Protein AF-0000000069712753 (afdb_homodimer)

Nearest PDB structures (foldseek):
  9kbq-assembly1_B  TM=8.956E-01  e=2.558E-09  Acinetobacter baumannii
  9kbs-assembly1_A  TM=8.546E-01  e=2.043E-09  Acinetobacter baumannii
  9kbs-assembly1_B  TM=8.279E-01  e=2.862E-09  Acinetobacter baumannii
  6et6-assembly1_A  TM=8.450E-01  e=4.009E-09  Acinetobacter baumannii
  8app-assembly1_A-3  TM=8.283E-01  e=1.304E-08  Acinetobacter phage AbTZA1

InterPro domains:
  IPR002196 Glycoside hydrolase, family 24 [PF00959] (23-136)
  IPR023346 Lysozyme-like domain superfamily [SSF53955] (6-167)
  IPR023347 Lysozyme domain superfamily [G3DSA:1.10.530.40] (9-166)
  IPR051018 Bacteriophage Glycosyl Hydrolase 24 [PTHR38107] (7-169)

Radius of gyration: 21.77 Å; Cα contacts (8 Å, |Δi|>4): 538; chains: 2; bounding box: 47×67×42 Å

Solvent-accessible surface area (backbone atoms only — not comparable to full-atom values): 18230 Å² total; per-residue (Å²): 92,85,54,51,33,52,38,81,45,5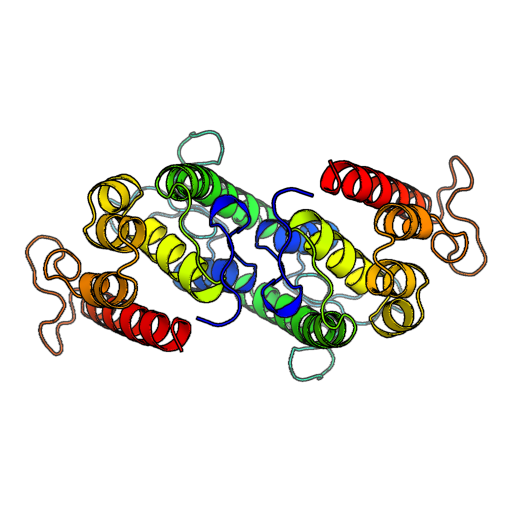9,69,57,28,30,70,51,47,52,54,56,40,55,77,57,38,78,31,54,47,20,38,60,87,46,95,89,50,64,25,29,29,28,48,59,36,45,46,45,74,86,65,50,68,44,48,74,67,42,72,59,49,70,61,58,26,49,52,35,51,50,48,60,48,47,59,47,50,51,52,52,37,68,71,36,72,91,25,64,39,31,56,65,45,49,35,48,54,50,51,49,29,69,75,67,30,56,70,53,44,76,70,30,63,35,52,54,26,41,67,71,68,33,56,69,59,19,32,56,46,49,66,40,67,81,67,28,44,56,97,87,37,63,18,67,46,83,86,44,85,82,42,30,64,52,26,52,49,33,50,49,50,31,52,52,38,54,58,55,50,100,94,96,48,51,35,51,38,82,45,59,70,59,27,30,68,51,48,50,54,57,40,55,77,57,39,79,31,53,47,19,35,59,87,47,95,87,49,63,25,29,29,28,49,60,35,45,48,46,72,86,64,49,68,44,49,73,66,43,72,57,49,70,61,58,26,48,53,36,51,49,49,59,48,47,58,46,48,52,52,52,37,66,70,36,72,90,25,64,39,32,57,66,44,48,36,50,52,50,52,51,30,69,76,68,30,57,70,54,42,74,71,29,64,35,51,53,24,41,69,70,67,32,55,68,59,19,32,56,46,47,66,39,66,80,65,28,45,55,96,88,38,63,18,66,44,82,86,44,84,83,42,31,65,52,26,53,49,33,50,49,50,30,53,52,38,55,58,56,54,104

Secondary structure (DSSP, 8-state):
-TT-EEGGG---BHHHHHHHHHHH--EEEEE-SSTTPPPEEETTBSB-TTSPBPPTT-B--HHHHHHHHHHHHHHHHHHHHHTSTT-EE-HHHHHHHHHHHHHH-HHHHHT-HHHHHHHTT-HHHHHHGGG-GGGSEETTEETTSTT-TTTHHHHHHHHHHHHHHHHHH-/-TT-EEGGG---BHHHHHHHHHHH--EEEEE-SSTTPPPEEETTBSB-TTSPBPPTT-B--HHHHHHHHHHHHHHHHHHHHHTSTT-EE-HHHHHHHHHHHHHH-HHHHHT-HHHHHHHTT-HHHHHHGGG-GGGSEETTEETTSTT-SSSHHHHHHHHHHHHHHHHHH-

Foldseek 3Di:
DPPWDQLVPADADPVLLCVQLVVQDADQFFDAPDVPRATAHGSGDQAFLVGHGDDGGDGDDNVRSSVRVVSVLVVLSVLVSVLQPPFIADNLLSSLVSSVCVVPHSVCVSVAVLSVCRNVVNQLVSLVSLQDQVQQDDPRDRLCPPPDPPRVVSNVSSVVSSVSSVVRVD/DVAKDQLVPADADPVLLCVQLVVQDADQFFDAPDVPRATAHGSGDQAFLVGHGDDGGDGDDNVRSSVRVVSVLVVLSVLVSVLQPPFIADNLLSSLVSSVCVVPHSVCVSVAVLSVCRNVVNQLVSLVSLQDQVQQDDPRDRLCPPPDPPRVVSNVSSVVSSVSSVVRVD

Organism: Shewanella oneidensis (strain ATCC 700550 / JCM 31522 / CIP 106686 / LMG 19005 / NCIMB 14063 / MR-1) (NCBI:txid211586)

Sequence (340 aa):
MRNKVLVTGLSLSAAALITLVSSEGFSPVAEIPVKGDRPTLGFGSTYHADGRPVKLGETTTPINALKTAKAHIDKDEQRFRASLPNVELNQASYDLYIDWTYQYGIGRWLASPMRGHLIQGEYQQSCDALLLPEYRTVAGYDCSTPGNKRCYGVWLRAQQRHRDCLDALNMRNKVLVTGLSLSAAALITLVSSEGFSPVAEIPVKGDRPTLGFGSTYHADGRPVKLGETTTPINALKTAKAHIDKDEQRFRASLPNVELNQASYDLYIDWTYQYGIGRWLASPMRGHLIQGEYQQSCDALLLPEYRTVAGYDCSTPGNKRCYGVWLRAQQRHRDCLDALN

pLDDT: mean 93.33, std 5.91, range [49.81, 98.75]

Structure (mmCIF, N/CA/C/O backbone):
data_AF-0000000069712753-model_v1
#
loop_
_entity.id
_entity.type
_entity.pdbx_description
1 polymer Lysozyme
#
loop_
_atom_site.group_PDB
_atom_site.id
_atom_site.type_symbol
_atom_site.label_atom_id
_atom_site.label_alt_id
_atom_site.label_comp_id
_atom_site.label_asym_id
_atom_site.label_entity_id
_atom_site.label_seq_id
_atom_site.pdbx_PDB_ins_code
_atom_site.Cartn_x
_atom_site.Cartn_y
_atom_site.Cartn_z
_atom_site.occupancy
_atom_site.B_iso_or_equiv
_atom_site.auth_seq_id
_atom_site.auth_comp_id
_atom_site.auth_asym_id
_atom_site.auth_atom_id
_atom_site.pdbx_PDB_model_num
ATOM 1 N N . MET A 1 1 ? -21.438 9.203 -3.373 1 49.81 1 MET A N 1
ATOM 2 C CA . MET A 1 1 ? -20.125 8.594 -3.504 1 49.81 1 MET A CA 1
ATOM 3 C C . MET A 1 1 ? -20.234 7.098 -3.785 1 49.81 1 MET A C 1
ATOM 5 O O . MET A 1 1 ? -20.812 6.355 -2.992 1 49.81 1 MET A O 1
ATOM 9 N N . ARG A 1 2 ? -19.984 6.758 -5.008 1 58.5 2 ARG A N 1
ATOM 10 C CA . ARG A 1 2 ? -20.062 5.402 -5.551 1 58.5 2 ARG A CA 1
ATOM 11 C C . ARG A 1 2 ? -18.984 4.508 -4.949 1 58.5 2 ARG A C 1
ATOM 13 O O . ARG A 1 2 ? -17.875 4.957 -4.688 1 58.5 2 ARG A O 1
ATOM 20 N N . ASN A 1 3 ? -19.344 3.629 -3.885 1 77.56 3 ASN A N 1
ATOM 21 C CA . ASN A 1 3 ? -18.5 2.512 -3.463 1 77.56 3 ASN A CA 1
ATOM 22 C C . ASN A 1 3 ? -17.906 2.756 -2.084 1 77.56 3 ASN A C 1
ATOM 24 O O . ASN A 1 3 ? -16.734 2.447 -1.851 1 77.56 3 ASN A O 1
ATOM 28 N N . LYS A 1 4 ? -18.656 3.57 -1.365 1 86.19 4 LYS A N 1
ATOM 29 C CA . LYS A 1 4 ? -18.203 3.766 0.007 1 86.19 4 LYS A CA 1
ATOM 30 C C . LYS A 1 4 ? -18.422 2.508 0.844 1 86.19 4 LYS A C 1
ATOM 32 O O . LYS A 1 4 ? -19.375 1.771 0.628 1 86.19 4 LYS A O 1
ATOM 37 N N . VAL A 1 5 ? -17.531 2.336 1.705 1 87.19 5 VAL A N 1
ATOM 38 C CA . VAL A 1 5 ? -17.625 1.238 2.66 1 87.19 5 VAL A CA 1
ATOM 39 C C . VAL A 1 5 ? -17.266 1.736 4.059 1 87.19 5 VAL A C 1
ATOM 41 O O . VAL A 1 5 ? -16.703 2.82 4.211 1 87.19 5 VAL A O 1
ATOM 44 N N . LEU A 1 6 ? -17.734 0.921 5.023 1 90.12 6 LEU A N 1
ATOM 45 C CA . LEU A 1 6 ? -17.375 1.281 6.395 1 90.12 6 LEU A CA 1
ATOM 46 C C . LEU A 1 6 ? -15.875 1.43 6.555 1 90.12 6 LEU A C 1
ATOM 48 O O . LEU A 1 6 ? -15.109 0.599 6.059 1 90.12 6 LEU A O 1
ATOM 52 N N . VAL A 1 7 ? -15.438 2.416 7.289 1 92.69 7 VAL A N 1
ATOM 53 C CA . VAL A 1 7 ? -14.031 2.752 7.477 1 92.69 7 VAL A CA 1
ATOM 54 C C . VAL A 1 7 ? -13.305 1.581 8.133 1 92.69 7 VAL A C 1
ATOM 56 O O . VAL A 1 7 ? -12.133 1.327 7.836 1 92.69 7 VAL A O 1
ATOM 59 N N . THR A 1 8 ? -14.016 0.791 8.875 1 88.56 8 THR A N 1
ATOM 60 C CA . THR A 1 8 ? -13.414 -0.333 9.586 1 88.56 8 THR A CA 1
ATOM 61 C C . THR A 1 8 ? -12.984 -1.424 8.609 1 88.56 8 THR A C 1
ATOM 63 O O . THR A 1 8 ? -12.211 -2.314 8.961 1 88.56 8 THR A O 1
ATOM 66 N N . GLY A 1 9 ? -13.406 -1.368 7.387 1 86.38 9 GLY A N 1
ATOM 67 C CA . GLY A 1 9 ? -13.055 -2.352 6.379 1 86.38 9 GLY A CA 1
ATOM 68 C C . GLY A 1 9 ? -11.961 -1.88 5.445 1 86.38 9 GLY A C 1
ATOM 69 O O . GLY A 1 9 ? -11.586 -2.588 4.508 1 86.38 9 GLY A O 1
ATOM 70 N N . LEU A 1 10 ? -11.469 -0.669 5.695 1 90.06 10 LEU A N 1
ATOM 71 C CA . LEU A 1 10 ? -10.484 -0.091 4.785 1 90.06 10 LEU A CA 1
ATOM 72 C C . LEU A 1 10 ? -9.094 -0.098 5.418 1 90.06 10 LEU A C 1
ATOM 74 O O . LEU A 1 10 ? -8.961 -0.128 6.641 1 90.06 10 LEU A O 1
ATOM 78 N N . SER A 1 11 ? -8.086 -0.142 4.566 1 93.38 11 SER A N 1
ATOM 79 C CA . SER A 1 11 ? -6.684 0.049 4.922 1 93.38 11 SER A CA 1
ATOM 80 C C . SER A 1 11 ? -5.965 0.921 3.898 1 93.38 11 SER A C 1
ATOM 82 O O . SER A 1 11 ? -6.461 1.115 2.785 1 93.38 11 SER A O 1
ATOM 84 N N . LEU A 1 12 ? -4.848 1.439 4.371 1 97.25 12 LEU A N 1
ATOM 85 C CA . LEU A 1 12 ? -4.035 2.223 3.445 1 97.25 12 LEU A CA 1
ATOM 86 C C . LEU A 1 12 ? -3.711 1.418 2.191 1 97.25 12 LEU A C 1
ATOM 88 O O . LEU A 1 12 ? -3.301 0.258 2.281 1 97.25 12 LEU A O 1
ATOM 92 N N . SER A 1 13 ? -3.957 2 1.086 1 97.19 13 SER A N 1
ATOM 93 C CA . SER A 1 13 ? -3.691 1.314 -0.174 1 97.19 13 SER A CA 1
ATOM 94 C C . SER A 1 13 ? -2.197 1.291 -0.486 1 97.19 13 SER A C 1
ATOM 96 O O . SER A 1 13 ? -1.435 2.098 0.049 1 97.19 13 SER A O 1
ATOM 98 N N . ALA A 1 14 ? -1.777 0.415 -1.329 1 96.5 14 ALA A N 1
ATOM 99 C CA . ALA A 1 14 ? -0.406 0.355 -1.827 1 96.5 14 ALA A CA 1
ATOM 100 C C . ALA A 1 14 ? -0.01 1.664 -2.504 1 96.5 14 ALA A C 1
ATOM 102 O O . ALA A 1 14 ? 1.087 2.182 -2.275 1 96.5 14 ALA A O 1
ATOM 103 N N . ALA A 1 15 ? -0.887 2.205 -3.367 1 94.56 15 ALA A N 1
ATOM 104 C CA . ALA A 1 15 ? -0.621 3.455 -4.07 1 94.56 15 ALA A CA 1
ATOM 105 C C . ALA A 1 15 ? -0.37 4.598 -3.09 1 94.56 15 ALA A C 1
ATOM 107 O O . ALA A 1 15 ? 0.539 5.406 -3.287 1 94.56 15 ALA A O 1
ATOM 108 N N . ALA A 1 16 ? -1.157 4.66 -2.092 1 95.69 16 ALA A N 1
ATOM 109 C CA . ALA A 1 16 ? -1.019 5.719 -1.098 1 95.69 16 ALA A CA 1
ATOM 110 C C . ALA A 1 16 ? 0.287 5.574 -0.32 1 95.69 16 ALA A C 1
ATOM 112 O O . ALA A 1 16 ? 0.949 6.57 -0.016 1 95.69 16 ALA A O 1
ATOM 113 N N . LEU A 1 17 ? 0.648 4.348 0.053 1 95.81 17 LEU A N 1
ATOM 114 C CA . LEU A 1 17 ? 1.925 4.129 0.725 1 95.81 17 LEU A CA 1
ATOM 115 C C . LEU A 1 17 ? 3.082 4.617 -0.137 1 95.81 17 LEU A C 1
ATOM 117 O O . LEU A 1 17 ? 3.992 5.285 0.359 1 95.81 17 LEU A O 1
ATOM 121 N N . ILE A 1 18 ? 3.037 4.289 -1.365 1 94.06 18 ILE A N 1
ATOM 122 C CA . ILE A 1 18 ? 4.102 4.68 -2.281 1 94.06 18 ILE A CA 1
ATOM 123 C C . ILE A 1 18 ? 4.176 6.203 -2.369 1 94.06 18 ILE A C 1
ATOM 125 O O . ILE A 1 18 ? 5.266 6.777 -2.371 1 94.06 18 ILE A O 1
ATOM 129 N N . THR A 1 19 ? 3.023 6.84 -2.465 1 91.56 19 THR A N 1
ATOM 130 C CA . THR A 1 19 ? 2.994 8.297 -2.473 1 91.56 19 THR A CA 1
ATOM 131 C C . THR A 1 19 ? 3.627 8.859 -1.201 1 91.56 19 THR A C 1
ATOM 133 O O . THR A 1 19 ? 4.43 9.789 -1.261 1 91.56 19 THR A O 1
ATOM 136 N N . LEU A 1 20 ? 3.273 8.273 -0.11 1 90.62 20 LEU A N 1
ATOM 137 C CA . LEU A 1 20 ? 3.777 8.742 1.177 1 90.62 20 LEU A CA 1
ATOM 138 C C . LEU A 1 20 ? 5.293 8.594 1.252 1 90.62 20 LEU A C 1
ATOM 140 O O . LEU A 1 20 ? 5.996 9.539 1.606 1 90.62 20 LEU A O 1
ATOM 144 N N . VAL A 1 21 ? 5.863 7.477 0.891 1 90.25 21 VAL A N 1
ATOM 145 C CA . VAL A 1 21 ? 7.293 7.254 1.073 1 90.25 21 VAL A CA 1
ATOM 146 C C . VAL A 1 21 ? 8.07 7.977 -0.021 1 90.25 21 VAL A C 1
ATOM 148 O O . VAL A 1 21 ? 9.258 8.273 0.147 1 90.25 21 VAL A O 1
ATOM 151 N N . SER A 1 22 ? 7.453 8.234 -1.182 1 88.06 22 SER A N 1
ATOM 152 C CA . SER A 1 22 ? 8.086 9.016 -2.242 1 88.06 22 SER A CA 1
ATOM 153 C C . SER A 1 22 ? 8.375 10.438 -1.785 1 88.06 22 SER A C 1
ATOM 155 O O . SER A 1 22 ? 9.391 11.023 -2.162 1 88.06 22 SER A O 1
ATOM 157 N N . SER A 1 23 ? 7.535 11.055 -1.052 1 81.44 23 SER A N 1
ATOM 158 C CA . SER A 1 23 ? 7.699 12.414 -0.561 1 81.44 23 SER A CA 1
ATOM 159 C C . SER A 1 23 ? 8.867 12.516 0.416 1 81.44 23 SER A C 1
ATOM 161 O O . SER A 1 23 ? 9.453 13.586 0.583 1 81.44 23 SER A O 1
ATOM 163 N N . GLU A 1 24 ? 9.227 11.422 1.076 1 80.06 24 GLU A N 1
ATOM 164 C CA . GLU A 1 24 ? 10.273 11.414 2.092 1 80.06 24 GLU A CA 1
ATOM 165 C C . GLU A 1 24 ? 11.641 11.109 1.476 1 80.06 24 GLU A C 1
ATOM 167 O O . GLU A 1 24 ? 12.664 11.562 1.982 1 80.06 24 GLU A O 1
ATOM 172 N N . GLY A 1 25 ? 11.641 10.336 0.395 1 85.19 25 GLY A N 1
ATOM 173 C CA . GLY A 1 25 ? 12.891 9.805 -0.116 1 85.19 25 GLY A CA 1
ATOM 174 C C . GLY A 1 25 ? 13.391 8.602 0.664 1 85.19 25 GLY A C 1
ATOM 175 O O . GLY A 1 25 ? 12.672 8.062 1.51 1 85.19 25 GLY A O 1
ATOM 176 N N . PHE A 1 26 ? 14.578 8.055 0.294 1 94.38 26 PHE A N 1
ATOM 177 C CA . PHE A 1 26 ? 15.141 6.891 0.965 1 94.38 26 PHE A CA 1
ATOM 178 C C . PHE A 1 26 ? 16.578 7.16 1.405 1 94.38 26 PHE A C 1
ATOM 180 O O . PHE A 1 26 ? 17.406 7.574 0.598 1 94.38 26 PHE A O 1
ATOM 187 N N . SER A 1 27 ? 16.844 6.977 2.621 1 93.81 27 SER A N 1
ATOM 188 C CA . SER A 1 27 ? 18.203 7.043 3.17 1 93.81 27 SER A CA 1
ATOM 189 C C . SER A 1 27 ? 18.609 5.711 3.787 1 93.81 27 SER A C 1
ATOM 191 O O . SER A 1 27 ? 18.062 5.301 4.812 1 93.81 27 SER A O 1
ATOM 193 N N . PRO A 1 28 ? 19.547 5.016 3.205 1 95.69 28 PRO A N 1
ATOM 194 C CA . PRO A 1 28 ? 19.969 3.723 3.748 1 95.69 28 PRO A CA 1
ATOM 195 C C . PRO A 1 28 ? 20.781 3.857 5.027 1 95.69 28 PRO A C 1
ATOM 197 O O . PRO A 1 28 ? 20.984 2.871 5.742 1 95.69 28 PRO A O 1
ATOM 200 N N . VAL A 1 29 ? 21.359 5.008 5.254 1 96.94 29 VAL A N 1
ATOM 201 C CA . VAL A 1 29 ? 22.141 5.305 6.449 1 96.94 29 VAL A CA 1
ATOM 202 C C . VAL A 1 29 ? 21.531 6.488 7.191 1 96.94 29 VAL A C 1
ATOM 204 O O . VAL A 1 29 ? 21.156 7.492 6.578 1 96.94 29 VAL A O 1
ATOM 207 N N . ALA A 1 30 ? 21.391 6.285 8.5 1 96.75 30 ALA A N 1
ATOM 208 C CA . ALA A 1 30 ? 20.766 7.34 9.305 1 96.75 30 ALA A CA 1
ATOM 209 C C . ALA A 1 30 ? 21.578 8.633 9.227 1 96.75 30 ALA A C 1
ATOM 211 O O . ALA A 1 30 ? 22.797 8.617 9.391 1 96.75 30 ALA A O 1
ATOM 212 N N . GLU A 1 31 ? 20.906 9.664 8.977 1 94.44 31 GLU A N 1
ATOM 213 C CA . GLU A 1 31 ? 21.531 10.984 8.898 1 94.44 31 GLU A CA 1
ATOM 214 C C . GLU A 1 31 ? 20.672 12.031 9.602 1 94.44 31 GLU A C 1
ATOM 216 O O . GLU A 1 31 ? 19.531 11.773 9.969 1 94.44 31 GLU A O 1
ATOM 221 N N . ILE A 1 32 ? 21.297 13.148 9.836 1 93.62 32 ILE A N 1
ATOM 222 C CA . ILE A 1 32 ? 20.594 14.312 10.352 1 93.62 32 ILE A CA 1
ATOM 223 C C . ILE A 1 32 ? 20.297 15.281 9.203 1 93.62 32 ILE A C 1
ATOM 225 O O . ILE A 1 32 ? 21.188 16.016 8.773 1 93.62 32 ILE A O 1
ATOM 229 N N . PRO A 1 33 ? 19.047 15.336 8.75 1 86.5 33 PRO A N 1
ATOM 230 C CA . PRO A 1 33 ? 18.75 16.125 7.555 1 86.5 33 PRO A CA 1
ATOM 231 C C . PRO A 1 33 ? 19.031 17.609 7.75 1 86.5 33 PRO A C 1
ATOM 233 O O . PRO A 1 33 ? 19.625 18.25 6.883 1 86.5 33 PRO A O 1
ATOM 236 N N . VAL A 1 34 ? 18.484 18.219 8.766 1 83.56 34 VAL A N 1
ATOM 237 C CA . VAL A 1 34 ? 18.688 19.609 9.141 1 83.56 34 VAL A CA 1
ATOM 238 C C . VAL A 1 34 ? 19.25 19.688 10.562 1 83.56 34 VAL A C 1
ATOM 240 O O . VAL A 1 34 ? 18.844 18.922 11.438 1 83.56 34 VAL A O 1
ATOM 243 N N . LYS A 1 35 ? 20.188 20.656 10.664 1 88.5 35 LYS A N 1
ATOM 244 C CA . LYS A 1 35 ? 20.766 20.812 12 1 88.5 35 LYS A CA 1
ATOM 245 C C . LYS A 1 35 ? 19.688 20.844 13.07 1 88.5 35 LYS A C 1
ATOM 247 O O . LYS A 1 35 ? 18.703 21.578 12.953 1 88.5 35 LYS A O 1
ATOM 252 N N . GLY A 1 36 ? 19.812 19.922 14.023 1 89.25 36 GLY A N 1
ATOM 253 C CA . GLY A 1 36 ? 18.859 19.906 15.109 1 89.25 36 GLY A CA 1
ATOM 254 C C . GLY A 1 36 ? 17.828 18.797 14.977 1 89.25 36 GLY A C 1
ATOM 255 O O . GLY A 1 36 ? 17.094 18.5 15.922 1 89.25 36 GLY A O 1
ATOM 256 N N . ASP A 1 37 ? 17.766 18.188 13.805 1 88.12 37 ASP A N 1
ATOM 257 C CA . ASP A 1 37 ? 16.812 17.109 13.594 1 88.12 37 ASP A CA 1
ATOM 258 C C . ASP A 1 37 ? 17.297 15.82 14.266 1 88.12 37 ASP A C 1
ATOM 260 O O . ASP A 1 37 ? 18.469 15.695 14.609 1 88.12 37 ASP A O 1
ATOM 264 N N . ARG A 1 38 ? 16.359 14.977 14.477 1 92.44 38 ARG A N 1
ATOM 265 C CA . ARG A 1 38 ? 16.719 13.625 14.883 1 92.44 38 ARG A CA 1
ATOM 266 C C . ARG A 1 38 ? 17.344 12.852 13.727 1 92.44 38 ARG A C 1
ATOM 268 O O . ARG A 1 38 ? 17.031 13.117 12.562 1 92.44 38 ARG A O 1
ATOM 275 N N . PRO A 1 39 ? 18.219 11.867 14.094 1 94.75 39 PRO A N 1
ATOM 276 C CA . PRO A 1 39 ? 18.625 10.953 13.031 1 94.75 39 PRO A CA 1
ATOM 277 C C . PRO A 1 39 ? 17.438 10.312 12.312 1 94.75 39 PRO A C 1
ATOM 279 O O . PRO A 1 39 ? 16.5 9.844 12.961 1 94.75 39 PRO A O 1
ATOM 282 N N . THR A 1 40 ? 17.453 10.398 10.984 1 93.31 40 THR A N 1
ATOM 283 C CA . THR A 1 40 ? 16.359 9.938 10.125 1 93.31 40 THR A CA 1
ATOM 284 C C . THR A 1 40 ? 16.844 8.812 9.211 1 93.31 40 THR A C 1
ATOM 286 O O . THR A 1 40 ? 17.938 8.891 8.648 1 93.31 40 THR A O 1
ATOM 289 N N . LEU A 1 41 ? 16.125 7.77 9.148 1 95.31 41 LEU A N 1
ATOM 290 C CA . LEU A 1 41 ? 16.531 6.539 8.484 1 95.31 41 LEU A CA 1
ATOM 291 C C . LEU A 1 41 ? 15.445 6.043 7.543 1 95.31 41 LEU A C 1
ATOM 293 O O . LEU A 1 41 ? 14.258 6.195 7.832 1 95.31 41 LEU A O 1
ATOM 297 N N . GLY A 1 42 ? 15.852 5.43 6.422 1 95.69 42 GLY A N 1
ATOM 298 C CA . GLY A 1 42 ? 14.867 4.855 5.516 1 95.69 42 GLY A CA 1
ATOM 299 C C . GLY A 1 42 ? 13.969 5.898 4.875 1 95.69 42 GLY A C 1
ATOM 300 O O . GLY A 1 42 ? 14.453 6.859 4.273 1 95.69 42 GLY A O 1
ATOM 301 N N . PHE A 1 43 ? 12.734 5.629 5.035 1 93 43 PHE A N 1
ATOM 302 C CA . PHE A 1 43 ? 11.758 6.559 4.484 1 93 43 PHE A CA 1
ATOM 303 C C . PHE A 1 43 ? 11.336 7.582 5.535 1 93 43 PHE A C 1
ATOM 305 O O . PHE A 1 43 ? 10.141 7.801 5.75 1 93 43 PHE A O 1
ATOM 312 N N . GLY A 1 44 ? 12.336 8.172 6.285 1 88.88 44 GLY A N 1
ATOM 313 C CA . GLY A 1 44 ? 12.109 9.289 7.184 1 88.88 44 GLY A CA 1
ATOM 314 C C . GLY A 1 44 ? 11.812 8.867 8.609 1 88.88 44 GLY A C 1
ATOM 315 O O . GLY A 1 44 ? 11.305 9.656 9.406 1 88.88 44 GLY A O 1
ATOM 316 N N . SER A 1 45 ? 12.086 7.641 8.938 1 91.81 45 SER A N 1
ATOM 317 C CA . SER A 1 45 ? 11.797 7.172 10.289 1 91.81 45 SER A CA 1
ATOM 318 C C . SER A 1 45 ? 12.828 7.699 11.289 1 91.81 45 SER A C 1
ATOM 320 O O . SER A 1 45 ? 14.031 7.668 11.023 1 91.81 45 SER A O 1
ATOM 322 N N . THR A 1 46 ? 12.336 8.172 12.359 1 93.38 46 THR A N 1
ATOM 323 C CA . THR A 1 46 ? 13.234 8.625 13.422 1 93.38 46 THR A CA 1
ATOM 324 C C . THR A 1 46 ? 13.227 7.648 14.594 1 93.38 46 THR A C 1
ATOM 326 O O . THR A 1 46 ? 14.047 7.762 15.508 1 93.38 46 THR A O 1
ATOM 329 N N . TYR A 1 47 ? 12.352 6.766 14.586 1 92.06 47 TYR A N 1
ATOM 330 C CA . TYR A 1 47 ? 12.258 5.676 15.555 1 92.06 47 TYR A CA 1
ATOM 331 C C . TYR A 1 47 ? 12.086 4.336 14.844 1 92.06 47 TYR A C 1
ATOM 333 O O . TYR A 1 47 ? 11.562 4.277 13.727 1 92.06 47 TYR A O 1
ATOM 341 N N . HIS A 1 48 ? 12.508 3.277 15.422 1 92.69 48 HIS A N 1
ATOM 342 C CA . HIS A 1 48 ? 12.188 1.929 14.961 1 92.69 48 HIS A CA 1
ATOM 343 C C . HIS A 1 48 ? 10.758 1.544 15.328 1 92.69 48 HIS A C 1
ATOM 345 O O . HIS A 1 48 ? 10.102 2.246 16.094 1 92.69 48 HIS A O 1
ATOM 351 N N . ALA A 1 49 ? 10.297 0.434 14.766 1 86.81 49 ALA A N 1
ATOM 352 C CA . ALA A 1 49 ? 8.93 -0.026 14.992 1 86.81 49 ALA A CA 1
ATOM 353 C C . ALA A 1 49 ? 8.68 -0.315 16.469 1 86.81 49 ALA A C 1
ATOM 355 O O . ALA A 1 49 ? 7.562 -0.165 16.969 1 86.81 49 ALA A O 1
ATOM 356 N N . ASP A 1 50 ? 9.727 -0.58 17.141 1 90.19 50 ASP A N 1
ATOM 357 C CA . ASP A 1 50 ? 9.586 -0.95 18.547 1 90.19 50 ASP A CA 1
ATOM 358 C C . ASP A 1 50 ? 9.719 0.272 19.453 1 90.19 50 ASP A C 1
ATOM 360 O O . ASP A 1 50 ? 9.758 0.142 20.672 1 90.19 50 ASP A O 1
ATOM 364 N N . GLY A 1 51 ? 9.992 1.424 18.922 1 89.19 51 GLY A N 1
ATOM 365 C CA . GLY A 1 51 ? 10 2.662 19.688 1 89.19 51 GLY A CA 1
ATOM 366 C C . GLY A 1 51 ? 11.398 3.184 19.953 1 89.19 51 GLY A C 1
ATOM 367 O O . GLY A 1 51 ? 11.57 4.301 20.453 1 89.19 51 GLY A O 1
ATOM 368 N N . ARG A 1 52 ? 12.438 2.363 19.703 1 94.62 52 ARG A N 1
ATOM 369 C CA . ARG A 1 52 ? 13.812 2.816 19.906 1 94.62 52 ARG A CA 1
ATOM 370 C C . ARG A 1 52 ? 14.188 3.9 18.906 1 94.62 52 ARG A C 1
ATOM 372 O O . ARG A 1 52 ? 13.836 3.816 17.719 1 94.62 52 ARG A O 1
ATOM 379 N N . PRO A 1 53 ? 14.836 4.879 19.344 1 95 53 PRO A N 1
ATOM 380 C CA . PRO A 1 53 ? 15.25 5.938 18.422 1 95 53 PRO A CA 1
ATOM 381 C C . PRO A 1 53 ? 16.266 5.453 17.391 1 95 53 PRO A C 1
ATOM 383 O O . PRO A 1 53 ? 17.094 4.59 17.703 1 95 53 PRO A O 1
ATOM 386 N N . VAL A 1 54 ? 16.188 5.949 16.266 1 96.12 54 VAL A N 1
ATOM 387 C CA . VAL A 1 54 ? 17.219 5.727 15.242 1 96.12 54 VAL A CA 1
ATOM 388 C C . VAL A 1 54 ? 18.531 6.371 15.68 1 96.12 54 VAL A C 1
ATOM 390 O O . VAL A 1 54 ? 18.531 7.488 16.203 1 96.12 54 VAL A O 1
ATOM 393 N N . LYS A 1 55 ? 19.578 5.66 15.531 1 96.5 55 LYS A N 1
ATOM 394 C CA . LYS A 1 55 ? 20.891 6.18 15.875 1 96.5 55 LYS A CA 1
ATOM 395 C C . LYS A 1 55 ? 21.672 6.586 14.617 1 96.5 55 LYS A C 1
ATOM 397 O O . LYS A 1 55 ? 21.578 5.91 13.586 1 96.5 55 LYS A O 1
ATOM 402 N N . LEU A 1 56 ? 22.438 7.562 14.836 1 95.69 56 LEU A N 1
ATOM 403 C CA . LEU A 1 56 ? 23.25 8.031 13.719 1 95.69 56 LEU A CA 1
ATOM 404 C C . LEU A 1 56 ? 24.141 6.918 13.188 1 95.69 56 LEU A C 1
ATOM 406 O O . LEU A 1 56 ? 24.75 6.172 13.969 1 95.69 56 LEU A O 1
ATOM 410 N N . GLY A 1 57 ? 24.141 6.777 11.898 1 95.38 57 GLY A N 1
ATOM 411 C CA . GLY A 1 57 ? 25.031 5.824 11.258 1 95.38 57 GLY A CA 1
ATOM 412 C C . GLY A 1 57 ? 24.422 4.441 11.117 1 95.38 57 GLY A C 1
ATOM 413 O O . GLY A 1 57 ? 24.953 3.596 10.391 1 95.38 57 GLY A O 1
ATOM 414 N N . GLU A 1 58 ? 23.344 4.195 11.781 1 96.75 58 GLU A N 1
ATOM 415 C CA . GLU A 1 58 ? 22.688 2.91 11.617 1 96.75 58 GLU A CA 1
ATOM 416 C C . GLU A 1 58 ? 22.203 2.721 10.18 1 96.75 58 GLU A C 1
ATOM 418 O O . GLU A 1 58 ? 21.922 3.695 9.477 1 96.75 58 GLU A O 1
ATOM 423 N N . THR A 1 59 ? 22.141 1.464 9.734 1 97.19 59 THR A N 1
ATOM 424 C CA . THR A 1 59 ? 21.781 1.205 8.352 1 97.19 59 THR A CA 1
ATOM 425 C C . THR A 1 59 ? 20.469 0.426 8.273 1 97.19 59 THR A C 1
ATOM 427 O O . THR A 1 59 ? 20.031 -0.157 9.266 1 97.19 59 THR A O 1
ATOM 430 N N . THR A 1 60 ? 19.797 0.475 7.176 1 96.44 60 THR A N 1
ATOM 431 C CA . THR A 1 60 ? 18.594 -0.302 6.898 1 96.44 60 THR A CA 1
ATOM 432 C C . THR A 1 60 ? 18.547 -0.714 5.43 1 96.44 60 THR A C 1
ATOM 434 O O . THR A 1 60 ? 19.375 -0.289 4.633 1 96.44 60 THR A O 1
ATOM 437 N N . THR A 1 61 ? 17.672 -1.618 5.125 1 95.81 61 THR A N 1
ATOM 438 C CA . THR A 1 61 ? 17.375 -2.02 3.756 1 95.81 61 THR A CA 1
ATOM 439 C C . THR A 1 61 ? 16.031 -1.462 3.309 1 95.81 61 THR A C 1
ATOM 441 O O . THR A 1 61 ? 15.195 -1.08 4.141 1 95.81 61 THR A O 1
ATOM 444 N N . PRO A 1 62 ? 15.781 -1.403 1.98 1 94.69 62 PRO A N 1
ATOM 445 C CA . PRO A 1 62 ? 14.492 -0.896 1.506 1 94.69 62 PRO A CA 1
ATOM 446 C C . PRO A 1 62 ? 13.305 -1.662 2.086 1 94.69 62 PRO A C 1
ATOM 448 O O . PRO A 1 62 ? 12.297 -1.056 2.471 1 94.69 62 PRO A O 1
ATOM 451 N N . ILE A 1 63 ? 13.391 -2.904 2.23 1 94.25 63 ILE A N 1
ATOM 452 C CA . ILE A 1 63 ? 12.297 -3.727 2.729 1 94.25 63 ILE A CA 1
ATOM 453 C C . ILE A 1 63 ? 12.062 -3.432 4.207 1 94.25 63 ILE A C 1
ATOM 455 O O . ILE A 1 63 ? 10.922 -3.199 4.625 1 94.25 63 ILE A O 1
ATOM 459 N N . ASN A 1 64 ? 13.117 -3.441 4.91 1 94.25 64 ASN A N 1
ATOM 460 C CA . ASN A 1 64 ? 12.969 -3.15 6.332 1 94.25 64 ASN A CA 1
ATOM 461 C C . ASN A 1 64 ? 12.469 -1.728 6.559 1 94.25 64 ASN A C 1
ATOM 463 O O . ASN A 1 64 ? 11.695 -1.479 7.492 1 94.25 64 ASN A O 1
ATOM 467 N N . ALA A 1 65 ? 12.938 -0.82 5.789 1 95.12 65 ALA A N 1
ATOM 468 C CA . ALA A 1 65 ? 12.469 0.563 5.879 1 95.12 65 ALA A CA 1
ATOM 469 C C . ALA A 1 65 ? 10.977 0.659 5.613 1 95.12 65 ALA A C 1
ATOM 471 O O . ALA A 1 65 ? 10.266 1.421 6.277 1 95.12 65 ALA A O 1
ATOM 472 N N . LEU A 1 66 ? 10.492 -0.094 4.598 1 94.69 66 LEU A N 1
ATOM 473 C CA . LEU A 1 66 ? 9.062 -0.13 4.305 1 94.69 66 LEU A CA 1
ATOM 474 C C . LEU A 1 66 ? 8.281 -0.68 5.492 1 94.69 66 LEU A C 1
ATOM 476 O O . LEU A 1 66 ? 7.242 -0.125 5.867 1 94.69 66 LEU A O 1
ATOM 480 N N . LYS A 1 67 ? 8.766 -1.733 6.035 1 94.12 67 LYS A N 1
ATOM 481 C CA . LYS A 1 67 ? 8.109 -2.33 7.195 1 94.12 67 LYS A CA 1
ATOM 482 C C . LYS A 1 67 ? 8.031 -1.341 8.352 1 94.12 67 LYS A C 1
ATOM 484 O O . LYS A 1 67 ? 7.008 -1.246 9.031 1 94.12 67 LYS A O 1
ATOM 489 N N . THR A 1 68 ? 9.094 -0.666 8.594 1 93.06 68 THR A N 1
ATOM 490 C CA . THR A 1 68 ? 9.133 0.315 9.672 1 93.06 68 THR A CA 1
ATOM 491 C C . THR A 1 68 ? 8.148 1.451 9.406 1 93.06 68 THR A C 1
ATOM 493 O O . THR A 1 68 ? 7.395 1.847 10.297 1 93.06 68 THR A O 1
ATOM 496 N N . ALA A 1 69 ? 8.18 1.987 8.188 1 91.38 69 ALA A N 1
ATOM 497 C CA . ALA A 1 69 ? 7.25 3.053 7.832 1 9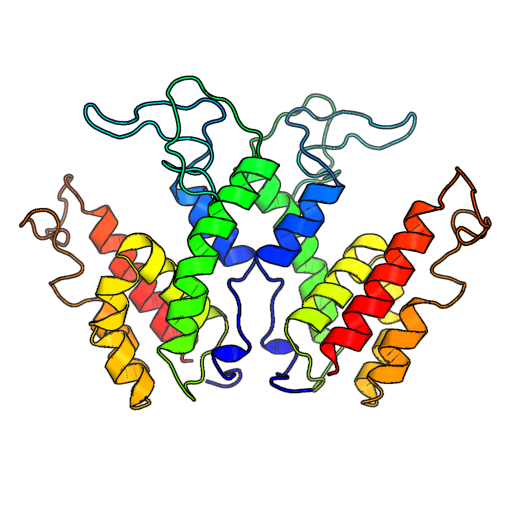1.38 69 ALA A CA 1
ATOM 498 C C . ALA A 1 69 ? 5.805 2.611 8.047 1 91.38 69 ALA A C 1
ATOM 500 O O . ALA A 1 69 ? 5.008 3.338 8.641 1 91.38 69 ALA A O 1
ATOM 501 N N . LYS A 1 70 ? 5.492 1.407 7.559 1 94.25 70 LYS A N 1
ATOM 502 C CA . LYS A 1 70 ? 4.133 0.889 7.68 1 94.25 70 LYS A CA 1
ATOM 503 C C . LYS A 1 70 ? 3.748 0.695 9.148 1 94.25 70 LYS A C 1
ATOM 505 O O . LYS A 1 70 ? 2.598 0.924 9.523 1 94.25 70 LYS A O 1
ATOM 510 N N . ALA A 1 71 ? 4.645 0.23 9.945 1 92.62 71 ALA A N 1
ATOM 511 C CA . ALA A 1 71 ? 4.375 0.043 11.367 1 92.62 71 ALA A CA 1
ATOM 512 C C . ALA A 1 71 ? 3.99 1.362 12.031 1 92.62 71 ALA A C 1
ATOM 514 O O . ALA A 1 71 ? 3.086 1.403 12.867 1 92.62 71 ALA A O 1
ATOM 515 N N . HIS A 1 72 ? 4.66 2.422 11.727 1 88 72 HIS A N 1
ATOM 516 C CA . HIS A 1 72 ? 4.328 3.738 12.258 1 88 72 HIS A CA 1
ATOM 517 C C . HIS A 1 72 ? 2.938 4.18 11.805 1 88 72 HIS A C 1
ATOM 519 O O . HIS A 1 72 ? 2.168 4.727 12.594 1 88 72 HIS A O 1
ATOM 525 N N . ILE A 1 73 ? 2.623 3.9 10.57 1 92.75 73 ILE A N 1
ATOM 526 C CA 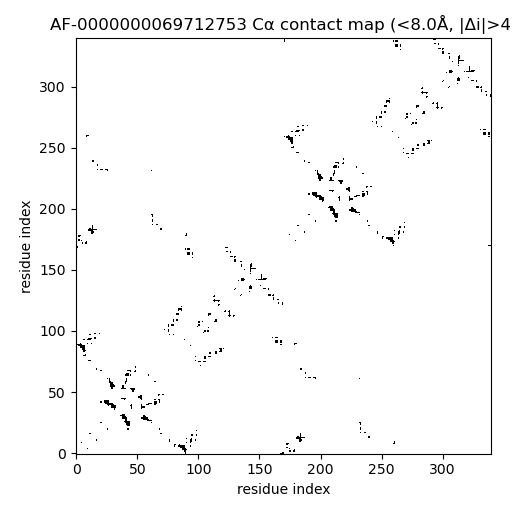. ILE A 1 73 ? 1.328 4.277 10.016 1 92.75 73 ILE A CA 1
ATOM 527 C C . ILE A 1 73 ? 0.223 3.457 10.672 1 92.75 73 ILE A C 1
ATOM 529 O O . ILE A 1 73 ? -0.866 3.973 10.938 1 92.75 73 ILE A O 1
ATOM 533 N N . ASP A 1 74 ? 0.501 2.16 10.938 1 94.5 74 ASP A N 1
ATOM 534 C CA . ASP A 1 74 ? -0.5 1.228 11.445 1 94.5 74 ASP A CA 1
ATOM 535 C C . ASP A 1 74 ? -1.091 1.719 12.766 1 94.5 74 ASP A C 1
ATOM 537 O O . ASP A 1 74 ? -2.299 1.609 12.992 1 94.5 74 ASP A O 1
ATOM 541 N N . LYS A 1 75 ? -0.26 2.195 13.633 1 90.31 75 LYS A N 1
ATOM 542 C CA . LYS A 1 75 ? -0.736 2.66 14.938 1 90.31 75 LYS A CA 1
ATOM 543 C C . LYS A 1 75 ? -1.742 3.797 14.781 1 90.31 75 LYS A C 1
ATOM 545 O O . LYS A 1 75 ? -2.822 3.762 15.367 1 90.31 75 LYS A O 1
ATOM 550 N N . ASP A 1 76 ? -1.41 4.762 14.023 1 93.25 76 ASP A N 1
ATOM 551 C CA . ASP A 1 76 ? -2.293 5.902 13.789 1 93.25 76 ASP A CA 1
ATOM 552 C C . ASP A 1 76 ? -3.521 5.488 12.984 1 93.25 76 ASP A C 1
ATOM 554 O O . ASP A 1 76 ? -4.625 5.98 13.219 1 93.25 76 ASP A O 1
ATOM 558 N N . GLU A 1 77 ? -3.32 4.59 12.039 1 96.69 77 GLU A N 1
ATOM 559 C CA . GLU A 1 77 ? -4.422 4.113 11.203 1 96.69 77 GLU A CA 1
ATOM 560 C C . GLU A 1 77 ? -5.484 3.41 12.047 1 96.69 77 GLU A C 1
ATOM 562 O O . GLU A 1 77 ? -6.684 3.59 11.82 1 96.69 77 GLU A O 1
ATOM 567 N N . GLN A 1 78 ? -5.086 2.625 13.031 1 96 78 GLN A N 1
ATOM 568 C CA . GLN A 1 78 ? -6.023 1.968 13.938 1 96 78 GLN A CA 1
ATOM 569 C C . GLN A 1 78 ? -6.848 2.99 14.711 1 96 78 GLN A C 1
ATOM 571 O O . GLN A 1 78 ? -8.07 2.859 14.812 1 96 78 GLN A O 1
ATOM 576 N N . ARG A 1 79 ? -6.195 3.967 15.25 1 96.88 79 ARG A N 1
ATOM 577 C CA . ARG A 1 79 ? -6.887 5.027 15.977 1 96.88 79 ARG A CA 1
ATOM 578 C C . ARG A 1 79 ? -7.805 5.82 15.055 1 96.88 79 ARG A C 1
ATOM 580 O O . ARG A 1 79 ? -8.898 6.215 15.453 1 96.88 79 ARG A O 1
ATOM 587 N N . PHE A 1 80 ? -7.328 6.059 13.867 1 98.38 80 PHE A N 1
ATOM 588 C CA . PHE A 1 80 ? -8.133 6.738 12.859 1 98.38 80 PHE A CA 1
ATOM 589 C C . PHE A 1 80 ? -9.445 5.996 12.625 1 98.38 80 PHE A C 1
ATOM 591 O O . PHE A 1 80 ? -10.523 6.57 12.766 1 98.38 80 PHE A O 1
ATOM 598 N N . ARG A 1 81 ? -9.383 4.719 12.344 1 96.81 81 ARG A N 1
ATOM 599 C CA . ARG A 1 81 ? -10.578 3.924 12.102 1 96.81 81 ARG A CA 1
ATOM 600 C C . ARG A 1 81 ? -11.492 3.926 13.328 1 96.81 81 ARG A C 1
ATOM 602 O O . ARG A 1 81 ? -12.711 4.086 13.203 1 96.81 81 ARG A O 1
ATOM 609 N N . ALA A 1 82 ? -10.875 3.768 14.484 1 97.31 82 ALA A N 1
ATOM 610 C CA . ALA A 1 82 ? -11.648 3.717 15.727 1 97.31 82 ALA A CA 1
ATOM 611 C C . ALA A 1 82 ? -12.391 5.031 15.961 1 97.31 82 ALA A C 1
ATOM 613 O O . ALA A 1 82 ? -13.438 5.051 16.609 1 97.31 82 ALA A O 1
ATOM 614 N N . SER A 1 83 ? -11.898 6.086 15.461 1 98.44 83 SER A N 1
ATOM 615 C CA . SER A 1 83 ? -12.445 7.414 15.711 1 98.44 83 SER A CA 1
ATOM 616 C C . SER A 1 83 ? -13.648 7.688 14.812 1 98.44 83 SER A C 1
ATOM 618 O O . SER A 1 83 ? -14.328 8.703 14.969 1 98.44 83 SER A O 1
ATOM 620 N N . LEU A 1 84 ? -13.914 6.848 13.844 1 98.12 84 LEU A N 1
ATOM 621 C CA . LEU A 1 84 ? -14.969 7.059 12.859 1 98.12 84 LEU A CA 1
ATOM 622 C C . LEU A 1 84 ? -15.969 5.91 12.875 1 98.12 84 LEU A C 1
ATOM 624 O O . LEU A 1 84 ? -16.156 5.23 11.867 1 98.12 84 LEU A O 1
ATOM 628 N N . PRO A 1 85 ? -16.656 5.793 14 1 94.88 85 PRO A N 1
ATOM 629 C CA . PRO A 1 85 ? -17.672 4.734 14.055 1 94.88 85 PRO A CA 1
ATOM 630 C C . PRO A 1 85 ? -18.797 4.938 13.039 1 94.88 85 PRO A C 1
ATOM 632 O O . PRO A 1 85 ? -19.328 6.039 12.922 1 94.88 85 PRO A O 1
ATOM 635 N N . ASN A 1 86 ? -19.047 3.922 12.203 1 94.12 86 ASN A N 1
ATOM 636 C CA . ASN A 1 86 ? -20.172 3.852 11.273 1 94.12 86 ASN A CA 1
ATOM 637 C C . ASN A 1 86 ? -20.016 4.836 10.117 1 94.12 86 ASN A C 1
ATOM 639 O O . ASN A 1 86 ? -20.984 5.195 9.461 1 94.12 86 ASN A O 1
ATOM 643 N N . VAL A 1 87 ? -18.875 5.391 9.984 1 96.69 87 VAL A N 1
ATOM 644 C CA . VAL A 1 87 ? -18.625 6.285 8.867 1 96.69 87 VAL A CA 1
ATOM 645 C C . VAL A 1 87 ? -18.188 5.473 7.645 1 96.69 87 VAL A C 1
ATOM 647 O O . VAL A 1 87 ? -17.438 4.5 7.766 1 96.69 87 VAL A O 1
ATOM 650 N N . GLU A 1 88 ? -18.719 5.84 6.535 1 93.94 88 GLU A N 1
ATOM 651 C CA . GLU A 1 88 ? -18.328 5.211 5.277 1 93.94 88 GLU A CA 1
ATOM 652 C C . GLU A 1 88 ? -17.438 6.133 4.449 1 93.94 88 GLU A C 1
ATOM 654 O O . GLU A 1 88 ? -17.672 7.344 4.398 1 93.94 88 GLU A O 1
ATOM 659 N N . LEU A 1 89 ? -16.391 5.586 3.879 1 94.88 89 LEU A N 1
ATOM 660 C CA . LEU A 1 89 ? -15.516 6.273 2.934 1 94.88 89 LEU A CA 1
ATOM 661 C C . LEU A 1 89 ? -15.195 5.375 1.74 1 94.88 89 LEU A C 1
ATOM 663 O O . LEU A 1 89 ? -15.289 4.152 1.838 1 94.88 89 LEU A O 1
ATOM 667 N N . ASN A 1 90 ? -14.922 5.984 0.634 1 93.19 90 ASN A N 1
ATOM 668 C CA . ASN A 1 90 ? -14.242 5.23 -0.412 1 93.19 90 ASN A CA 1
ATOM 669 C C . ASN A 1 90 ? -12.727 5.215 -0.201 1 93.19 90 ASN A C 1
ATOM 671 O O . ASN A 1 90 ? -12.211 5.93 0.659 1 93.19 90 ASN A O 1
ATOM 675 N N . GLN A 1 91 ? -12.016 4.387 -0.922 1 92.38 91 GLN A N 1
ATOM 676 C CA . GLN A 1 91 ? -10.578 4.168 -0.749 1 92.38 91 GLN A CA 1
ATOM 677 C C . GLN A 1 91 ? -9.797 5.469 -0.904 1 92.38 91 GLN A C 1
ATOM 679 O O . GLN A 1 91 ? -8.891 5.75 -0.121 1 92.38 91 GLN A O 1
ATOM 684 N N . ALA A 1 92 ? -10.133 6.219 -1.926 1 94.31 92 ALA A N 1
ATOM 685 C CA . ALA A 1 92 ? -9.414 7.465 -2.203 1 94.31 92 ALA A CA 1
ATOM 686 C C . ALA A 1 92 ? -9.508 8.422 -1.022 1 94.31 92 ALA A C 1
ATOM 688 O O . ALA A 1 92 ? -8.5 9.008 -0.607 1 94.31 92 ALA A O 1
ATOM 689 N N . SER A 1 93 ? -10.758 8.594 -0.487 1 96.19 93 SER A N 1
ATOM 690 C CA . SER A 1 93 ? -10.953 9.469 0.668 1 96.19 93 SER A CA 1
ATOM 691 C C . SER A 1 93 ? -10.203 8.938 1.888 1 96.19 93 SER A C 1
ATOM 693 O O . SER A 1 93 ? -9.555 9.711 2.604 1 96.19 93 SER A O 1
ATOM 695 N N . TYR A 1 94 ? -10.305 7.656 2.133 1 96.38 94 TYR A N 1
ATOM 696 C CA . TYR A 1 94 ? -9.594 7.039 3.246 1 96.38 94 TYR A CA 1
ATOM 697 C C . TYR A 1 94 ? -8.102 7.336 3.172 1 96.38 94 TYR A C 1
ATOM 699 O O . TYR A 1 94 ? -7.512 7.82 4.141 1 96.38 94 TYR A O 1
ATOM 707 N N . ASP A 1 95 ? -7.543 7.059 1.991 1 97.25 95 ASP A N 1
ATOM 708 C CA . ASP A 1 95 ? -6.113 7.27 1.771 1 97.25 95 ASP A CA 1
ATOM 709 C C . ASP A 1 95 ? -5.73 8.727 2.029 1 97.25 95 ASP A C 1
ATOM 711 O O . ASP A 1 95 ? -4.684 9 2.621 1 97.25 95 ASP A O 1
ATOM 715 N N . LEU A 1 96 ? -6.547 9.586 1.559 1 96.88 96 LEU A N 1
ATOM 716 C CA . LEU A 1 96 ? -6.297 11.016 1.691 1 96.88 96 LEU A CA 1
ATOM 717 C C . LEU A 1 96 ? -6.227 11.422 3.16 1 96.88 96 LEU A C 1
ATOM 719 O O . LEU A 1 96 ? -5.297 12.117 3.572 1 96.88 96 LEU A O 1
ATOM 723 N N . TYR A 1 97 ? -7.215 10.969 3.938 1 98.06 97 TYR A N 1
ATOM 724 C CA . TYR A 1 97 ? -7.258 11.359 5.344 1 98.06 97 TYR A CA 1
ATOM 725 C C . TYR A 1 97 ? -6.129 10.703 6.125 1 98.06 97 TYR A C 1
ATOM 727 O O . TYR A 1 97 ? -5.594 11.281 7.074 1 98.06 97 TYR A O 1
ATOM 735 N N . ILE A 1 98 ? -5.703 9.5 5.781 1 97 98 ILE A N 1
ATOM 736 C CA . ILE A 1 98 ? -4.551 8.867 6.406 1 97 98 ILE A CA 1
ATOM 737 C C . ILE A 1 98 ? -3.289 9.672 6.094 1 97 98 ILE A C 1
ATOM 739 O O . ILE A 1 98 ? -2.441 9.875 6.969 1 97 98 ILE A O 1
ATOM 743 N N . ASP A 1 99 ? -3.143 10.086 4.863 1 94.75 99 ASP A N 1
ATOM 744 C CA . ASP A 1 99 ? -2.023 10.945 4.48 1 94.75 99 ASP A CA 1
ATOM 745 C C . ASP A 1 99 ? -1.997 12.219 5.316 1 94.75 99 ASP A C 1
ATOM 747 O O . ASP A 1 99 ? -0.937 12.633 5.789 1 94.75 99 ASP A O 1
ATOM 751 N N . TRP A 1 100 ? -3.166 12.883 5.441 1 96.31 100 TRP A N 1
ATOM 752 C CA . TRP A 1 100 ? -3.27 14.07 6.281 1 96.31 100 TRP A CA 1
ATOM 753 C C . TRP A 1 100 ? -2.848 13.766 7.715 1 96.31 100 TRP A C 1
ATOM 755 O O . TRP A 1 100 ? -2.082 14.523 8.312 1 96.31 100 TRP A O 1
ATOM 765 N N . THR A 1 101 ? -3.359 12.68 8.266 1 95.38 101 THR A N 1
ATOM 766 C CA . THR A 1 101 ? -3.035 12.266 9.625 1 95.38 101 THR A CA 1
ATOM 767 C C . THR A 1 101 ? -1.536 12.023 9.773 1 95.38 101 THR A C 1
ATOM 769 O O . THR A 1 101 ? -0.948 12.352 10.812 1 95.38 101 THR A O 1
ATOM 772 N N . TYR A 1 102 ? -0.952 11.453 8.758 1 89.5 102 TYR A N 1
ATOM 773 C CA . TYR A 1 102 ? 0.487 11.211 8.758 1 89.5 102 TYR A CA 1
ATOM 774 C C . TYR A 1 102 ? 1.26 12.523 8.828 1 89.5 102 TYR A C 1
ATOM 776 O O . TYR A 1 102 ? 2.27 12.617 9.531 1 89.5 102 TYR A O 1
ATOM 784 N N . GLN A 1 103 ? 0.831 13.531 8.18 1 86.81 103 GLN A N 1
ATOM 785 C CA . GLN A 1 103 ? 1.507 14.82 8.117 1 86.81 103 GLN A CA 1
ATOM 786 C C . GLN A 1 103 ? 1.328 15.602 9.414 1 86.81 103 GLN A C 1
ATOM 788 O O . GLN A 1 103 ? 2.26 16.266 9.883 1 86.81 103 GLN A O 1
ATOM 793 N N . TYR A 1 104 ? 0.079 15.523 10.008 1 91.75 104 TYR A N 1
ATOM 794 C CA . TYR A 1 104 ? -0.239 16.453 11.086 1 91.75 104 TYR A CA 1
ATOM 795 C C . TYR A 1 104 ? -0.344 15.727 12.422 1 91.75 104 TYR A C 1
ATOM 797 O O . TYR A 1 104 ? -0.318 16.344 13.484 1 91.75 104 TYR A O 1
ATOM 805 N N . GLY A 1 105 ? -0.569 14.414 12.359 1 90.06 105 GLY A N 1
ATOM 806 C CA . GLY A 1 105 ? -0.639 13.625 13.578 1 90.06 105 GLY A CA 1
ATOM 807 C C . GLY A 1 105 ? -2.053 13.211 13.945 1 90.06 105 GLY A C 1
ATOM 808 O O . GLY A 1 105 ? -3.002 13.961 13.711 1 90.06 105 GLY A O 1
ATOM 809 N N . ILE A 1 106 ? -2.156 12.109 14.602 1 96.38 106 ILE A N 1
ATOM 810 C CA . ILE A 1 106 ? -3.432 11.508 14.977 1 96.38 106 ILE A CA 1
ATOM 811 C C . ILE A 1 106 ? -4.133 12.391 16 1 96.38 106 ILE A C 1
ATOM 813 O O . ILE A 1 106 ? -5.363 12.492 16.016 1 96.38 106 ILE A O 1
ATOM 817 N N . GLY A 1 107 ? -3.375 13.047 16.922 1 96 107 GLY A N 1
ATOM 818 C CA . GLY A 1 107 ? -3.994 13.953 17.875 1 96 107 GLY A CA 1
ATOM 819 C C . GLY A 1 107 ? -4.758 15.086 17.219 1 96 107 GLY A C 1
ATOM 820 O O . GLY A 1 107 ? -5.891 15.383 17.594 1 96 107 GLY A O 1
ATOM 821 N N . ARG A 1 108 ? -4.109 15.688 16.219 1 96.31 108 ARG A N 1
ATOM 822 C CA . ARG A 1 108 ? -4.758 16.766 15.492 1 96.31 108 ARG A CA 1
ATOM 823 C C . ARG A 1 108 ? -5.973 16.266 14.727 1 96.31 108 ARG A C 1
ATOM 825 O O . ARG A 1 108 ? -6.98 16.969 14.617 1 96.31 108 ARG A O 1
ATOM 832 N N . TRP A 1 109 ? -5.918 15.094 14.156 1 98.06 109 TRP A N 1
ATOM 833 C CA . TRP A 1 109 ? -7.062 14.492 13.484 1 98.06 109 TRP A CA 1
ATOM 834 C C . TRP A 1 109 ? -8.242 14.344 14.438 1 98.06 109 TRP A C 1
ATOM 836 O O . TRP A 1 109 ? -9.367 14.734 14.109 1 98.06 109 TRP A O 1
ATOM 846 N N . LEU A 1 110 ? -7.945 13.828 15.625 1 98.25 110 LEU A N 1
ATOM 847 C CA . LEU A 1 110 ? -9.008 13.539 16.578 1 98.25 110 LEU A CA 1
ATOM 848 C C . LEU A 1 110 ? -9.742 14.82 16.984 1 98.25 110 LEU A C 1
ATOM 850 O O . LEU A 1 110 ? -10.93 14.781 17.297 1 98.25 110 LEU A O 1
ATOM 854 N N . ALA A 1 111 ? -9.094 15.914 16.906 1 98.06 111 ALA A N 1
ATOM 855 C CA . ALA A 1 111 ? -9.68 17.203 17.266 1 98.06 111 ALA A CA 1
ATOM 856 C C . ALA A 1 111 ? -10.156 17.953 16.031 1 98.06 111 ALA A C 1
ATOM 858 O O . ALA A 1 111 ? -10.688 19.062 16.156 1 98.06 111 ALA A O 1
ATOM 859 N N . SER A 1 112 ? -10.047 17.406 14.914 1 98.31 112 SER A N 1
ATOM 860 C CA . SER A 1 112 ? -10.227 18.141 13.664 1 98.31 112 SER A CA 1
ATOM 861 C C . SER A 1 112 ? -11.711 18.281 13.312 1 98.31 112 SER A C 1
ATOM 863 O O . SER A 1 112 ? -12.5 17.391 13.586 1 98.31 112 SER A O 1
ATOM 865 N N . PRO A 1 113 ? -12.07 19.391 12.664 1 98.56 113 PRO A N 1
ATOM 866 C CA . PRO A 1 113 ? -13.43 19.484 12.109 1 98.56 113 PRO A CA 1
ATOM 867 C C . PRO A 1 113 ? -13.695 18.453 11.016 1 98.56 113 PRO A C 1
ATOM 869 O O . PRO A 1 113 ? -14.836 18.031 10.836 1 98.56 113 PRO A O 1
ATOM 872 N N . MET A 1 114 ? -12.648 18.047 10.281 1 98.69 114 MET A N 1
ATOM 873 C CA . MET A 1 114 ? -12.828 17.031 9.258 1 98.69 114 MET A CA 1
ATOM 874 C C . MET A 1 114 ? -13.516 15.797 9.828 1 98.69 114 MET A C 1
ATOM 876 O O . MET A 1 114 ? -14.5 15.305 9.273 1 98.69 114 MET A O 1
ATOM 880 N N . ARG A 1 115 ? -12.977 15.328 10.953 1 98.69 115 ARG A N 1
ATOM 881 C CA . ARG A 1 115 ? -13.516 14.133 11.602 1 98.69 115 ARG A CA 1
ATOM 882 C C . ARG A 1 115 ? -14.961 14.352 12.023 1 98.69 115 ARG A C 1
ATOM 884 O O . ARG A 1 115 ? -15.82 13.492 11.797 1 98.69 115 ARG A O 1
ATOM 891 N N . GLY A 1 116 ? -15.266 15.531 12.672 1 98.56 116 GLY A N 1
ATOM 892 C CA . GLY A 1 116 ? -16.625 15.844 13.078 1 98.56 116 GLY A CA 1
ATOM 893 C C . GLY A 1 116 ? -17.609 15.828 11.922 1 98.56 116 GLY A C 1
ATOM 894 O O . GLY A 1 116 ? -18.703 15.273 12.039 1 98.56 116 GLY A O 1
ATOM 895 N N . HIS A 1 117 ? -17.234 16.453 10.836 1 98.69 117 HIS A N 1
ATOM 896 C CA . HIS A 1 117 ? -18.094 16.484 9.656 1 98.69 117 HIS A CA 1
ATOM 897 C C . HIS A 1 117 ? -18.359 15.078 9.125 1 98.69 117 HIS A C 1
ATOM 899 O O . HIS A 1 117 ? -19.469 14.758 8.719 1 98.69 117 HIS A O 1
ATOM 905 N N . LEU A 1 118 ? -17.312 14.242 9.094 1 98.44 118 LEU A N 1
ATOM 906 C CA . LEU A 1 118 ? -17.5 12.875 8.625 1 98.44 118 LEU A CA 1
ATOM 907 C C . LEU A 1 118 ? -18.5 12.133 9.484 1 98.44 118 LEU A C 1
ATOM 909 O O . LEU A 1 118 ? -19.375 11.422 8.969 1 98.44 118 LEU A O 1
ATOM 913 N N . ILE A 1 119 ? -18.391 12.32 10.836 1 98.38 119 ILE A N 1
ATOM 914 C CA . ILE A 1 119 ? -19.297 11.648 11.766 1 98.38 119 ILE A CA 1
ATOM 915 C C . ILE A 1 119 ? -20.734 12.094 11.508 1 98.38 119 ILE A C 1
ATOM 917 O O . ILE A 1 119 ? -21.672 11.289 11.617 1 98.38 119 ILE A O 1
ATOM 921 N N . GLN A 1 120 ? -20.938 13.273 11.047 1 97.81 120 GLN A N 1
ATOM 922 C CA . GLN A 1 120 ? -22.266 13.828 10.797 1 97.81 120 GLN A CA 1
ATOM 923 C C . GLN A 1 120 ? -22.703 13.562 9.367 1 97.81 120 GLN A C 1
ATOM 925 O O . GLN A 1 120 ? -23.797 14 8.953 1 97.81 120 GLN A O 1
ATOM 930 N N . GLY A 1 121 ? -21.875 12.938 8.578 1 96.94 121 GLY A N 1
ATOM 931 C CA . GLY A 1 121 ? -22.219 12.656 7.191 1 96.94 121 GLY A CA 1
ATOM 932 C C . GLY A 1 121 ? -22.047 13.859 6.277 1 96.94 121 GLY A C 1
ATOM 933 O O . GLY A 1 121 ? -22.609 13.898 5.184 1 96.94 121 GLY A O 1
ATOM 934 N N . GLU A 1 122 ? -21.297 14.781 6.742 1 98 122 GLU A N 1
ATOM 935 C CA . GLU A 1 122 ? -21.047 16.016 5.992 1 98 122 GLU A CA 1
ATOM 936 C C . GLU A 1 122 ? -19.734 15.93 5.215 1 98 122 GLU A C 1
ATOM 938 O O . GLU A 1 122 ? -18.781 16.641 5.523 1 98 122 GLU A O 1
ATOM 943 N N . TYR A 1 123 ? -19.719 15.188 4.16 1 97.69 123 TYR A N 1
ATOM 944 C CA . TYR A 1 123 ? -18.5 14.836 3.441 1 97.69 123 TYR A CA 1
ATOM 945 C C . TYR A 1 123 ? -17.906 16.062 2.748 1 97.69 123 TYR A C 1
ATOM 947 O O . TYR A 1 123 ? -16.688 16.281 2.779 1 97.69 123 TYR A O 1
ATOM 955 N N . GLN A 1 124 ? -18.766 16.859 2.088 1 97.94 124 GLN A N 1
ATOM 956 C CA . GLN A 1 124 ? -18.266 18.047 1.412 1 97.94 124 GLN A CA 1
ATOM 957 C C . GLN A 1 124 ? -17.625 19 2.406 1 97.94 124 GLN A C 1
ATOM 959 O O . GLN A 1 124 ? -16.547 19.547 2.152 1 97.94 124 GLN A O 1
ATOM 964 N N . GLN A 1 125 ? -18.297 19.172 3.49 1 98.56 125 GLN A N 1
ATOM 965 C CA . GLN A 1 125 ? -17.766 20.062 4.52 1 98.56 125 GLN A CA 1
ATOM 966 C C . GLN A 1 125 ? -16.453 19.531 5.074 1 98.56 125 GLN A C 1
ATOM 968 O O . GLN A 1 125 ? -15.555 20.297 5.43 1 98.56 125 GLN A O 1
ATOM 973 N N . SER A 1 126 ? -16.344 18.203 5.215 1 98.62 126 SER A N 1
ATOM 974 C CA . SER A 1 126 ? -15.094 17.594 5.648 1 98.62 126 SER A CA 1
ATOM 975 C C . SER A 1 126 ? -13.961 17.922 4.684 1 98.62 126 SER A C 1
ATOM 977 O O . SER A 1 126 ? -12.859 18.266 5.109 1 98.62 126 SER A O 1
ATOM 979 N N . CYS A 1 127 ? -14.211 17.828 3.385 1 98.62 127 CYS A N 1
ATOM 980 C CA . CYS A 1 127 ? -13.211 18.172 2.381 1 98.62 127 CYS A CA 1
ATOM 981 C C . CYS A 1 127 ? -12.82 19.641 2.488 1 98.62 127 CYS A C 1
ATOM 983 O O . CYS A 1 127 ? -11.641 19.984 2.43 1 98.62 127 CYS A O 1
ATOM 985 N N . ASP A 1 128 ? -13.812 20.484 2.697 1 98.62 128 ASP A N 1
ATOM 986 C CA . ASP A 1 128 ? -13.562 21.922 2.773 1 98.62 128 ASP A CA 1
ATOM 987 C C . ASP A 1 128 ? -12.703 22.266 3.984 1 98.62 128 ASP A C 1
ATOM 989 O O . ASP A 1 128 ? -11.891 23.188 3.934 1 98.62 128 ASP A O 1
ATOM 993 N N . ALA A 1 129 ? -12.859 21.516 5.051 1 98.56 129 ALA A N 1
ATOM 994 C CA . ALA A 1 129 ? -12.133 21.766 6.297 1 98.56 129 ALA A CA 1
ATOM 995 C C . ALA A 1 129 ? -10.641 21.516 6.121 1 98.56 129 ALA A C 1
ATOM 997 O O . ALA A 1 129 ? -9.836 21.938 6.953 1 98.56 129 ALA A O 1
ATOM 998 N N . LEU A 1 130 ? -10.188 20.828 5.051 1 98.19 130 LEU A N 1
ATOM 999 C CA . LEU A 1 130 ? -8.781 20.594 4.762 1 98.19 130 LEU A CA 1
ATOM 1000 C C . LEU A 1 130 ? -8.047 21.922 4.539 1 98.19 130 LEU A C 1
ATOM 1002 O O . LEU A 1 130 ? -6.82 21.984 4.633 1 98.19 130 LEU A O 1
ATOM 1006 N N . LEU A 1 131 ? -8.852 22.969 4.258 1 97.62 131 LEU A N 1
ATOM 1007 C CA . LEU A 1 131 ? -8.242 24.234 3.885 1 97.62 131 LEU A CA 1
ATOM 1008 C C . LEU A 1 131 ? -8.32 25.234 5.031 1 97.62 131 LEU A C 1
ATOM 1010 O O . LEU A 1 131 ? -8.086 26.422 4.84 1 97.62 131 LEU A O 1
ATOM 1014 N N . LEU A 1 132 ? -8.734 24.812 6.184 1 97.06 132 LEU A N 1
ATOM 1015 C CA . LEU A 1 132 ? -8.82 25.719 7.328 1 97.06 132 LEU A CA 1
ATOM 1016 C C . LEU A 1 132 ? -7.461 26.328 7.637 1 97.06 132 LEU A C 1
ATOM 1018 O O . LEU A 1 132 ? -6.426 25.688 7.449 1 97.06 132 LEU A O 1
ATOM 1022 N N . PRO A 1 133 ? -7.426 27.516 8.195 1 94.75 133 PRO A N 1
ATOM 1023 C CA . PRO A 1 133 ? -6.188 28.281 8.359 1 94.75 133 PRO A CA 1
ATOM 1024 C C . PRO A 1 133 ? -5.164 27.562 9.234 1 94.75 133 PRO A C 1
ATOM 1026 O O . PRO A 1 133 ? -3.957 27.688 9.008 1 94.75 133 PRO A O 1
ATOM 1029 N N . GLU A 1 134 ? -5.633 26.844 10.188 1 93.44 134 GLU A N 1
ATOM 1030 C CA . GLU A 1 134 ? -4.707 26.203 11.117 1 93.44 134 GLU A CA 1
ATOM 1031 C C . GLU A 1 134 ? -3.869 25.141 10.406 1 93.44 134 GLU A C 1
ATOM 1033 O O . GLU A 1 134 ? -2.82 24.734 10.914 1 93.44 134 GLU A O 1
ATOM 1038 N N . TYR A 1 135 ? -4.316 24.719 9.18 1 94 135 TYR A N 1
ATOM 1039 C CA . TYR A 1 135 ? -3.586 23.656 8.477 1 94 135 TYR A CA 1
ATOM 1040 C C . TYR A 1 135 ? -2.703 24.25 7.379 1 94 135 TYR A C 1
ATOM 1042 O O . TYR A 1 135 ? -2.139 23.516 6.57 1 94 135 TYR A O 1
ATOM 1050 N N . ARG A 1 136 ? -2.561 25.531 7.336 1 92.56 136 ARG A N 1
ATOM 1051 C CA . ARG A 1 136 ? -1.666 26.203 6.398 1 92.56 136 ARG A CA 1
ATOM 1052 C C . ARG A 1 136 ? -0.698 27.125 7.129 1 92.56 136 ARG A C 1
ATOM 1054 O O . ARG A 1 136 ? -0.108 28.031 6.523 1 92.56 136 ARG A O 1
ATOM 1061 N N . THR A 1 137 ? -0.632 26.984 8.406 1 92.19 137 THR A N 1
ATOM 1062 C CA . THR A 1 137 ? 0.273 27.781 9.211 1 92.19 137 THR A CA 1
ATOM 1063 C C . THR A 1 137 ? 1.389 26.938 9.797 1 92.19 137 THR A C 1
ATOM 1065 O O . THR A 1 137 ? 1.129 25.859 10.359 1 92.19 137 THR A O 1
ATOM 1068 N N . VAL A 1 138 ? 2.582 27.344 9.594 1 87.94 138 VAL A N 1
ATOM 1069 C CA . VAL A 1 138 ? 3.752 26.703 10.172 1 87.94 138 VAL A CA 1
ATOM 1070 C C . VAL A 1 138 ? 4.562 27.719 10.977 1 87.94 138 VAL A C 1
ATOM 1072 O O . VAL A 1 138 ? 5.008 28.734 10.438 1 87.94 138 VAL A 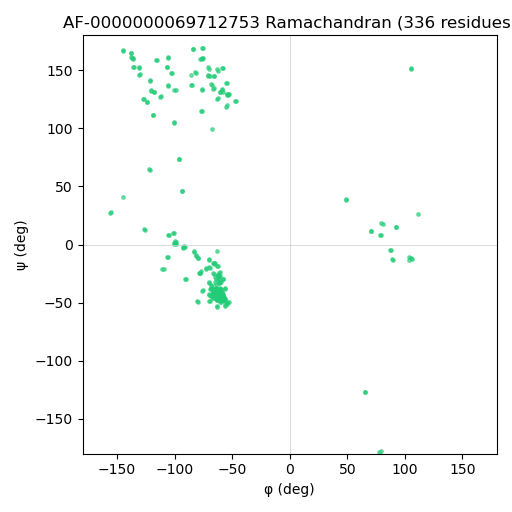O 1
ATOM 1075 N N . ALA A 1 139 ? 4.723 27.344 12.281 1 88.81 139 ALA A N 1
ATOM 1076 C CA . ALA A 1 139 ? 5.488 28.219 13.164 1 88.81 139 ALA A CA 1
ATOM 1077 C C . ALA A 1 139 ? 5.016 29.656 13.055 1 88.81 139 ALA A C 1
ATOM 1079 O O . ALA A 1 139 ? 5.828 30.562 12.867 1 88.81 139 ALA A O 1
ATOM 1080 N N . GLY A 1 140 ? 3.748 29.844 12.93 1 91.31 140 GLY A N 1
ATOM 1081 C CA . GLY A 1 140 ? 3.143 31.172 12.961 1 91.31 140 GLY A CA 1
ATOM 1082 C C . GLY A 1 140 ? 3.096 31.828 11.602 1 91.31 140 GLY A C 1
ATOM 1083 O O . GLY A 1 140 ? 2.572 32.938 11.461 1 91.31 140 GLY A O 1
ATOM 1084 N N . TYR A 1 141 ? 3.656 31.219 10.617 1 94.12 141 TYR A N 1
ATOM 1085 C CA . TYR A 1 141 ? 3.684 31.781 9.273 1 94.12 141 TYR A CA 1
ATOM 1086 C C . TYR A 1 141 ? 2.592 31.172 8.406 1 94.12 141 TYR A C 1
ATOM 1088 O O . TYR A 1 141 ? 2.418 29.953 8.383 1 94.12 141 TYR A O 1
ATOM 1096 N N . ASP A 1 142 ? 1.874 32 7.723 1 96.31 142 ASP A N 1
ATOM 1097 C CA . ASP A 1 142 ? 0.853 31.547 6.781 1 96.31 142 ASP A CA 1
ATOM 1098 C C . ASP A 1 142 ? 1.483 31.031 5.492 1 96.31 142 ASP A C 1
ATOM 1100 O O . ASP A 1 142 ? 1.923 31.812 4.652 1 96.31 142 ASP A O 1
ATOM 1104 N N . CYS A 1 143 ? 1.35 29.797 5.219 1 95.81 143 CYS A N 1
ATOM 1105 C CA . CYS A 1 143 ? 2.035 29.125 4.113 1 95.81 143 CYS A CA 1
ATOM 1106 C C . CYS A 1 143 ? 1.332 29.406 2.791 1 95.81 143 CYS A C 1
ATOM 1108 O O . CYS A 1 143 ? 1.88 29.141 1.721 1 95.81 143 CYS A O 1
ATOM 1110 N N . SER A 1 144 ? 0.218 29.938 2.873 1 95.62 144 SER A N 1
ATOM 1111 C CA . SER A 1 144 ? -0.511 30.25 1.647 1 95.62 144 SER A CA 1
ATOM 1112 C C . SER A 1 144 ? -0.054 31.578 1.056 1 95.62 144 SER A C 1
ATOM 1114 O O . SER A 1 144 ? -0.539 32 0.001 1 95.62 144 SER A O 1
ATOM 1116 N N . THR A 1 145 ? 0.832 32.25 1.859 1 94.94 145 THR A N 1
ATOM 1117 C CA . THR A 1 145 ? 1.378 33.469 1.288 1 94.94 145 THR A CA 1
ATOM 1118 C C . THR A 1 145 ? 2.012 33.188 -0.073 1 94.94 145 THR A C 1
ATOM 1120 O O . THR A 1 145 ? 2.938 32.375 -0.181 1 94.94 145 THR A O 1
ATOM 1123 N N . PRO A 1 146 ? 1.469 33.875 -1.078 1 91.56 146 PRO A N 1
ATOM 1124 C CA . PRO A 1 146 ? 1.922 33.531 -2.432 1 91.56 146 PRO A CA 1
ATOM 1125 C C . PRO A 1 146 ? 3.432 33.688 -2.602 1 91.56 146 PRO A C 1
ATOM 1127 O O . PRO A 1 146 ? 4.008 34.688 -2.15 1 91.56 146 PRO A O 1
ATOM 1130 N N . GLY A 1 147 ? 4.066 32.75 -3.119 1 88.94 147 GLY A N 1
ATOM 1131 C CA . GLY A 1 147 ? 5.461 32.781 -3.535 1 88.94 147 GLY A CA 1
ATOM 1132 C C . GLY A 1 147 ? 6.434 32.625 -2.383 1 88.94 147 GLY A C 1
ATOM 1133 O O . GLY A 1 147 ? 7.648 32.688 -2.576 1 88.94 147 GLY A O 1
ATOM 1134 N N . ASN A 1 148 ? 5.918 32.312 -1.174 1 90.38 148 ASN A N 1
ATOM 1135 C CA . ASN A 1 148 ? 6.871 32.188 -0.076 1 90.38 148 ASN A CA 1
ATOM 1136 C C . ASN A 1 148 ? 7.754 30.969 -0.231 1 90.38 148 ASN A C 1
ATOM 1138 O O . ASN A 1 148 ? 7.32 29.953 -0.796 1 90.38 148 ASN A O 1
ATOM 1142 N N . LYS A 1 149 ? 8.93 31.125 0.176 1 89.62 149 LYS A N 1
ATOM 1143 C CA . LYS A 1 149 ? 9.883 30.031 0.058 1 89.62 149 LYS A CA 1
ATOM 1144 C C . LYS A 1 149 ? 10.016 29.266 1.376 1 89.62 149 LYS A C 1
ATOM 1146 O O . LYS A 1 149 ? 10.797 28.328 1.478 1 89.62 149 LYS A O 1
ATOM 1151 N N . ARG A 1 150 ? 9.281 29.703 2.295 1 87.75 150 ARG A N 1
ATOM 1152 C CA . ARG A 1 150 ? 9.391 29.109 3.627 1 87.75 150 ARG A CA 1
ATOM 1153 C C . ARG A 1 150 ? 8.633 27.797 3.709 1 87.75 150 ARG A C 1
ATOM 1155 O O . ARG A 1 150 ? 9.172 26.781 4.16 1 87.75 150 ARG A O 1
ATOM 1162 N N . CYS A 1 151 ? 7.391 27.812 3.266 1 91.69 151 CYS A N 1
ATOM 1163 C CA . CYS A 1 151 ? 6.566 26.625 3.461 1 91.69 151 CYS A CA 1
ATOM 1164 C C . CYS A 1 151 ? 5.449 26.562 2.428 1 91.69 151 CYS A C 1
ATOM 1166 O O . CYS A 1 151 ? 4.348 26.078 2.723 1 91.69 151 CYS A O 1
ATOM 1168 N N . TYR A 1 152 ? 5.637 27.125 1.266 1 92.81 152 TYR A N 1
ATOM 1169 C CA . TYR A 1 152 ? 4.59 27.172 0.251 1 92.81 152 TYR A CA 1
ATOM 1170 C C . TYR A 1 152 ? 4.121 25.766 -0.12 1 92.81 152 TYR A C 1
ATOM 1172 O O . TYR A 1 152 ? 2.957 25.562 -0.467 1 92.81 152 TYR A O 1
ATOM 1180 N N . GLY A 1 153 ? 4.945 24.781 -0.038 1 89.75 153 GLY A N 1
ATOM 1181 C CA . GLY A 1 153 ? 4.598 23.406 -0.331 1 89.75 153 GLY A CA 1
ATOM 1182 C C . GLY A 1 153 ? 3.492 22.859 0.56 1 89.75 153 GLY A C 1
ATOM 1183 O O . GLY A 1 153 ? 2.697 22.031 0.132 1 89.75 153 GLY A O 1
ATOM 1184 N N . VAL A 1 154 ? 3.51 23.375 1.776 1 90 154 VAL A N 1
ATOM 1185 C CA . VAL A 1 154 ? 2.463 22.969 2.711 1 90 154 VAL A CA 1
ATOM 1186 C C . VAL A 1 154 ? 1.098 23.391 2.168 1 90 154 VAL A C 1
ATOM 1188 O O . VAL A 1 154 ? 0.145 22.609 2.193 1 90 154 VAL A O 1
ATOM 1191 N N . TRP A 1 155 ? 1.046 24.531 1.649 1 94.31 155 TRP A N 1
ATOM 1192 C CA . TRP A 1 155 ? -0.198 25.062 1.108 1 94.31 155 TRP A CA 1
ATOM 1193 C C . TRP A 1 155 ? -0.6 24.328 -0.166 1 94.31 155 TRP A C 1
ATOM 1195 O O . TRP A 1 155 ? -1.77 23.984 -0.345 1 94.31 155 TRP A O 1
ATOM 1205 N N . LEU A 1 156 ? 0.327 24.062 -1.045 1 93.38 156 LEU A N 1
ATOM 1206 C CA . LEU A 1 156 ? 0.034 23.344 -2.277 1 93.38 156 LEU A CA 1
ATOM 1207 C C . LEU A 1 156 ? -0.514 21.953 -1.975 1 93.38 156 LEU A C 1
ATOM 1209 O O . LEU A 1 156 ? -1.446 21.484 -2.637 1 93.38 156 LEU A O 1
ATOM 1213 N N . ARG A 1 157 ? 0.063 21.344 -0.965 1 91.88 157 ARG A N 1
ATOM 1214 C CA . ARG A 1 157 ? -0.392 20.016 -0.578 1 91.88 157 ARG A CA 1
ATOM 1215 C C . ARG A 1 157 ? -1.812 20.062 -0.023 1 91.88 157 ARG A C 1
ATOM 1217 O O . ARG A 1 157 ? -2.627 19.188 -0.319 1 91.88 157 ARG A O 1
ATOM 1224 N N . ALA A 1 158 ? -2.064 21.047 0.773 1 94.81 158 ALA A N 1
ATOM 1225 C CA . ALA A 1 158 ? -3.416 21.219 1.301 1 94.81 158 ALA A CA 1
ATOM 1226 C C . ALA A 1 158 ? -4.426 21.391 0.172 1 94.81 158 ALA A C 1
ATOM 1228 O O . ALA A 1 158 ? -5.5 20.781 0.187 1 94.81 158 ALA A O 1
ATOM 1229 N N . GLN A 1 159 ? -4.07 22.141 -0.82 1 96.62 159 GLN A N 1
ATOM 1230 C CA . GLN A 1 159 ? -4.938 22.375 -1.97 1 96.62 159 GLN A CA 1
ATOM 1231 C C . GLN A 1 159 ? -5.148 21.094 -2.77 1 96.62 159 GLN A C 1
ATOM 1233 O O . GLN A 1 159 ? -6.266 20.797 -3.197 1 96.62 159 GLN A O 1
ATOM 1238 N N . GLN A 1 160 ? -4.094 20.438 -2.986 1 95.56 160 GLN A N 1
ATOM 1239 C CA . GLN A 1 160 ? -4.191 19.188 -3.725 1 95.56 160 GLN A CA 1
ATOM 1240 C C . GLN A 1 160 ? -5.098 18.188 -3.002 1 95.56 160 GLN A C 1
ATOM 1242 O O . GLN A 1 160 ? -5.938 17.531 -3.625 1 95.56 160 GLN A O 1
ATOM 1247 N N . ARG A 1 161 ? -4.93 18.078 -1.681 1 96.38 161 ARG A N 1
ATOM 1248 C CA . ARG A 1 161 ? -5.766 17.172 -0.888 1 96.38 161 ARG A CA 1
ATOM 1249 C C . ARG A 1 161 ? -7.238 17.562 -1.002 1 96.38 161 ARG A C 1
ATOM 1251 O O . ARG A 1 161 ? -8.102 16.688 -1.142 1 96.38 161 ARG A O 1
ATOM 1258 N N . HIS A 1 162 ? -7.41 18.844 -0.902 1 98 162 HIS A N 1
ATOM 1259 C CA . HIS A 1 162 ? -8.781 19.328 -1.023 1 98 162 HIS A CA 1
ATOM 1260 C C . HIS A 1 162 ? -9.383 18.938 -2.373 1 98 162 HIS A C 1
ATOM 1262 O O . HIS A 1 162 ? -10.5 18.422 -2.438 1 98 162 HIS A O 1
ATOM 1268 N N . ARG A 1 163 ? -8.656 19.156 -3.49 1 97.75 163 ARG A N 1
ATOM 1269 C CA . ARG A 1 163 ? -9.133 18.812 -4.828 1 97.75 163 ARG A CA 1
ATOM 1270 C C . ARG A 1 163 ? -9.398 17.312 -4.945 1 97.75 163 ARG A C 1
ATOM 1272 O O . ARG A 1 163 ? -10.445 16.891 -5.453 1 97.75 163 ARG A O 1
ATOM 1279 N N . ASP A 1 164 ? -8.438 16.516 -4.469 1 96.62 164 ASP A N 1
ATOM 1280 C CA . ASP A 1 164 ? -8.586 15.07 -4.52 1 96.62 164 ASP A CA 1
ATOM 1281 C C . ASP A 1 164 ? -9.805 14.617 -3.709 1 96.62 164 ASP A C 1
ATOM 1283 O O . ASP A 1 164 ? -10.508 13.688 -4.102 1 96.62 164 ASP A O 1
ATOM 1287 N N . CYS A 1 165 ? -9.969 15.258 -2.584 1 97.56 165 CYS A N 1
ATOM 1288 C CA . CYS A 1 165 ? -11.102 14.938 -1.721 1 97.56 165 CYS A CA 1
ATOM 1289 C C . CYS A 1 165 ? -12.422 15.188 -2.439 1 97.56 165 CYS A C 1
ATOM 1291 O O . CYS A 1 165 ? -13.305 14.328 -2.434 1 97.56 165 CYS A O 1
ATOM 1293 N N . LEU A 1 166 ? -12.578 16.312 -3.096 1 97.25 166 LEU A N 1
ATOM 1294 C CA . LEU A 1 166 ? -13.797 16.641 -3.826 1 97.25 166 LEU A CA 1
ATOM 1295 C C . LEU A 1 166 ? -14 15.68 -4.996 1 97.25 166 LEU A C 1
ATOM 1297 O O . LEU A 1 166 ? -15.125 15.25 -5.262 1 97.25 166 LEU A O 1
ATOM 1301 N N . ASP A 1 167 ? -12.922 15.398 -5.637 1 95 167 ASP A N 1
ATOM 1302 C CA . ASP A 1 167 ? -13 14.461 -6.754 1 95 167 ASP A CA 1
ATOM 1303 C C . ASP A 1 167 ? -13.492 13.094 -6.289 1 95 167 ASP A C 1
ATOM 1305 O O . ASP A 1 167 ? -14.211 12.406 -7.02 1 95 167 ASP A O 1
ATOM 1309 N N . ALA A 1 168 ? -13.062 12.688 -5.102 1 92.94 168 ALA A N 1
ATOM 1310 C CA . ALA A 1 168 ? -13.398 11.367 -4.57 1 92.94 168 ALA A CA 1
ATOM 1311 C C . ALA A 1 168 ? -14.875 11.289 -4.191 1 92.94 168 ALA A C 1
ATOM 1313 O O . ALA A 1 168 ? -15.414 10.203 -3.994 1 92.94 168 ALA A O 1
ATOM 1314 N N . LEU A 1 169 ? -15.57 12.422 -3.992 1 91.25 169 LEU A N 1
ATOM 1315 C CA . LEU A 1 169 ? -17 12.445 -3.656 1 91.25 169 LEU A CA 1
ATOM 1316 C C . LEU A 1 169 ? -17.844 12.203 -4.895 1 91.25 169 LEU A C 1
ATOM 1318 O O . LEU A 1 169 ? -19.016 11.828 -4.781 1 91.25 169 LEU A O 1
ATOM 1322 N N . ASN A 1 170 ? -17.344 12.477 -6.031 1 78.38 170 ASN A N 1
ATOM 1323 C CA . ASN A 1 170 ? -18.094 12.391 -7.277 1 78.38 170 ASN A CA 1
ATOM 1324 C C . ASN A 1 170 ? -17.953 11.016 -7.922 1 78.38 170 ASN A C 1
ATOM 1326 O O . ASN A 1 170 ? -18.906 10.5 -8.516 1 78.38 170 ASN A O 1
ATOM 1330 N N . MET B 1 1 ? -19.406 -12.43 6.254 1 51.03 1 MET B N 1
ATOM 1331 C CA . MET B 1 1 ? -18.203 -11.609 6.203 1 51.03 1 MET B CA 1
ATOM 1332 C C . MET B 1 1 ? -18.531 -10.141 6.441 1 51.03 1 MET B C 1
ATOM 1334 O O . MET B 1 1 ? -19.25 -9.523 5.656 1 51.03 1 MET B O 1
ATOM 1338 N N . ARG B 1 2 ? -18.453 -9.672 7.621 1 57.28 2 ARG B N 1
ATOM 1339 C CA . ARG B 1 2 ? -19.031 -8.453 8.18 1 57.28 2 ARG B CA 1
ATOM 1340 C C . ARG B 1 2 ? -18.469 -7.215 7.492 1 57.28 2 ARG B C 1
ATOM 1342 O O . ARG B 1 2 ? -19.188 -6.234 7.289 1 57.28 2 ARG B O 1
ATOM 1349 N N . ASN B 1 3 ? -17.5 -7.266 6.59 1 78.19 3 ASN B N 1
ATOM 1350 C CA . ASN B 1 3 ? -16.906 -6.043 6.055 1 78.19 3 ASN B CA 1
ATOM 1351 C C . ASN B 1 3 ? -16.531 -6.199 4.582 1 78.19 3 ASN B C 1
ATOM 1353 O O . ASN B 1 3 ? -15.469 -5.746 4.16 1 78.19 3 ASN B O 1
ATOM 1357 N N . LYS B 1 4 ? -17.5 -6.867 3.955 1 86.31 4 LYS B N 1
ATOM 1358 C CA . LYS B 1 4 ? -17.25 -7.016 2.525 1 86.31 4 LYS B CA 1
ATOM 1359 C C . LYS B 1 4 ? -17.75 -5.812 1.744 1 86.31 4 LYS B C 1
ATOM 1361 O O . LYS B 1 4 ? -18.766 -5.211 2.111 1 86.31 4 LYS B O 1
ATOM 1366 N N . VAL B 1 5 ? -17.078 -5.5 0.746 1 87.12 5 VAL B N 1
ATOM 1367 C CA . VAL B 1 5 ? -17.453 -4.434 -0.173 1 87.12 5 VAL B CA 1
ATOM 1368 C C . VAL B 1 5 ? -17.25 -4.895 -1.614 1 87.12 5 VAL B C 1
ATOM 1370 O O . VAL B 1 5 ? -16.578 -5.895 -1.864 1 87.12 5 VAL B O 1
ATOM 1373 N N . LEU B 1 6 ? -17.969 -4.148 -2.496 1 90.19 6 LEU B N 1
ATOM 1374 C CA . LEU B 1 6 ? -17.797 -4.477 -3.906 1 90.19 6 LEU B CA 1
ATOM 1375 C C . LEU B 1 6 ? -16.328 -4.426 -4.297 1 90.19 6 LEU B C 1
ATOM 1377 O O . LEU B 1 6 ? -15.609 -3.496 -3.914 1 90.19 6 LEU B O 1
ATOM 1381 N N . VAL B 1 7 ? -15.883 -5.352 -5.09 1 92.69 7 VAL B N 1
ATOM 1382 C CA . VAL B 1 7 ? -14.492 -5.5 -5.492 1 92.69 7 VAL B CA 1
ATOM 1383 C C . VAL B 1 7 ? -14.031 -4.25 -6.238 1 92.69 7 VAL B C 1
ATOM 1385 O O . VAL B 1 7 ? -12.875 -3.84 -6.121 1 92.69 7 VAL B O 1
ATOM 1388 N N . THR B 1 8 ? -14.953 -3.566 -6.867 1 88.56 8 THR B N 1
ATOM 1389 C CA . THR B 1 8 ? -14.617 -2.381 -7.648 1 88.56 8 THR B CA 1
ATOM 1390 C C . THR B 1 8 ? -14.195 -1.233 -6.734 1 88.56 8 THR B C 1
ATOM 1392 O O . THR B 1 8 ? -13.609 -0.251 -7.191 1 88.56 8 THR B O 1
ATOM 1395 N N . GLY B 1 9 ? -14.414 -1.333 -5.461 1 86.38 9 GLY B N 1
ATOM 1396 C CA . GLY B 1 9 ? -14.047 -0.302 -4.504 1 86.38 9 GLY B CA 1
ATOM 1397 C C . GLY B 1 9 ? -12.758 -0.615 -3.762 1 86.38 9 GLY B C 1
ATOM 1398 O O . GLY B 1 9 ? -12.344 0.145 -2.885 1 86.38 9 GLY B O 1
ATOM 1399 N N . LEU B 1 10 ? -12.164 -1.755 -4.098 1 90.12 10 LEU B N 1
ATOM 1400 C CA . LEU B 1 10 ? -10.977 -2.189 -3.361 1 90.12 10 LEU B CA 1
ATOM 1401 C C . LEU B 1 10 ? -9.719 -2.01 -4.199 1 90.12 10 LEU B C 1
ATOM 1403 O O . LEU B 1 10 ? -9.789 -1.977 -5.43 1 90.12 10 LEU B O 1
ATOM 1407 N N . SER B 1 11 ? -8.609 -1.818 -3.525 1 93.38 11 SER B N 1
ATOM 1408 C CA . SER B 1 11 ? -7.262 -1.832 -4.098 1 93.38 11 SER B CA 1
ATOM 1409 C C . SER B 1 11 ? -6.289 -2.594 -3.205 1 93.38 11 SER B C 1
ATOM 1411 O O . SER B 1 11 ? -6.578 -2.84 -2.033 1 93.38 11 SER B O 1
ATOM 1413 N N . LEU B 1 12 ? -5.195 -2.977 -3.85 1 97.25 12 LEU B N 1
ATOM 1414 C CA . LEU B 1 12 ? -4.156 -3.635 -3.066 1 97.25 12 LEU B CA 1
ATOM 1415 C C . LEU B 1 12 ? -3.756 -2.781 -1.869 1 97.25 12 LEU B C 1
ATOM 1417 O O . LEU B 1 12 ? -3.527 -1.576 -2.01 1 97.25 12 LEU B O 1
ATOM 1421 N N . SER B 1 13 ? -3.746 -3.385 -0.753 1 97.19 13 SER B N 1
ATOM 1422 C CA . SER B 1 13 ? -3.379 -2.658 0.458 1 97.19 13 SER B CA 1
ATOM 1423 C C . SER B 1 13 ? -1.873 -2.439 0.537 1 97.19 13 SER B C 1
ATOM 1425 O O . SER B 1 13 ? -1.103 -3.145 -0.117 1 97.19 13 SER B O 1
ATOM 1427 N N . ALA B 1 14 ? -1.444 -1.5 1.321 1 96.44 14 ALA B N 1
ATOM 1428 C CA . ALA B 1 14 ? -0.032 -1.254 1.603 1 96.44 14 ALA B CA 1
ATOM 1429 C C . ALA B 1 14 ? 0.631 -2.49 2.201 1 96.44 14 ALA B C 1
ATOM 1431 O O . ALA B 1 14 ? 1.737 -2.863 1.801 1 96.44 14 ALA B O 1
ATOM 1432 N N . ALA B 1 15 ? -0.028 -3.137 3.176 1 94.5 15 ALA B N 1
ATOM 1433 C CA . ALA B 1 15 ? 0.506 -4.332 3.82 1 94.5 15 ALA B CA 1
ATOM 1434 C C . ALA B 1 15 ? 0.751 -5.441 2.801 1 94.5 15 ALA B C 1
ATOM 1436 O O . ALA B 1 15 ? 1.778 -6.121 2.85 1 94.5 15 ALA B O 1
ATOM 1437 N N . ALA B 1 16 ? -0.161 -5.621 1.939 1 95.56 16 ALA B N 1
ATOM 1438 C CA . ALA B 1 16 ? -0.038 -6.668 0.927 1 95.56 16 ALA B CA 1
ATOM 1439 C C . ALA B 1 16 ? 1.101 -6.359 -0.042 1 95.56 16 ALA B C 1
ATOM 1441 O O . ALA B 1 16 ? 1.836 -7.262 -0.45 1 95.56 16 ALA B O 1
ATOM 1442 N N . LEU B 1 17 ? 1.223 -5.09 -0.453 1 95.75 17 LEU B N 1
ATOM 1443 C CA . LEU B 1 17 ? 2.342 -4.715 -1.312 1 95.75 17 LEU B CA 1
ATOM 1444 C C . LEU B 1 17 ? 3.672 -5.039 -0.642 1 95.75 17 LEU B C 1
ATOM 1446 O O . LEU B 1 17 ? 4.574 -5.586 -1.2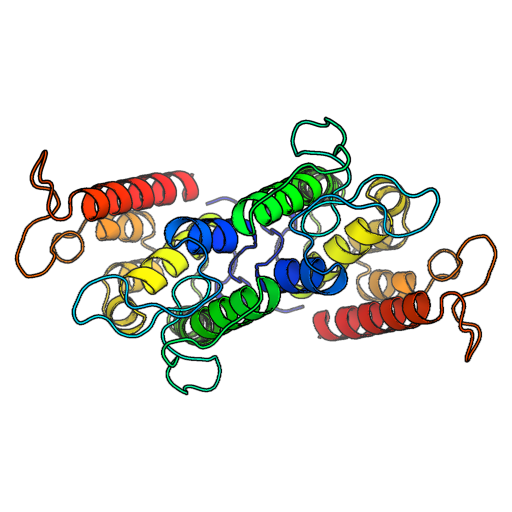77 1 95.75 17 LEU B O 1
ATOM 1450 N N . ILE B 1 18 ? 3.779 -4.711 0.581 1 94 18 ILE B N 1
ATOM 1451 C CA . ILE B 1 18 ? 5.016 -4.945 1.319 1 94 18 ILE B CA 1
ATOM 1452 C C . ILE B 1 18 ? 5.301 -6.445 1.381 1 94 18 ILE B C 1
ATOM 1454 O O . ILE B 1 18 ? 6.445 -6.871 1.208 1 94 18 ILE B O 1
ATOM 1458 N N . THR B 1 19 ? 4.273 -7.23 1.64 1 91.56 19 THR B N 1
ATOM 1459 C CA . THR B 1 19 ? 4.438 -8.68 1.642 1 91.56 19 THR B CA 1
ATOM 1460 C C . THR B 1 19 ? 4.938 -9.164 0.285 1 91.56 19 THR B C 1
ATOM 1462 O O . THR B 1 19 ? 5.863 -9.977 0.214 1 91.56 19 THR B O 1
ATOM 1465 N N . LEU B 1 20 ? 4.348 -8.656 -0.733 1 90.62 20 LEU B N 1
ATOM 1466 C CA . LEU B 1 20 ? 4.707 -9.07 -2.086 1 90.62 20 LEU B CA 1
ATOM 1467 C C . LEU B 1 20 ? 6.16 -8.727 -2.393 1 90.62 20 LEU B C 1
ATOM 1469 O O . LEU B 1 20 ? 6.918 -9.578 -2.861 1 90.62 20 LEU B O 1
ATOM 1473 N N . VAL B 1 21 ? 6.625 -7.527 -2.1 1 90.25 21 VAL B N 1
ATOM 1474 C CA . VAL B 1 21 ? 7.969 -7.121 -2.498 1 90.25 21 VAL B CA 1
ATOM 1475 C C . VAL B 1 21 ? 8.992 -7.715 -1.537 1 90.25 21 VAL B C 1
ATOM 1477 O O . VAL B 1 21 ? 10.172 -7.848 -1.882 1 90.25 21 VAL B O 1
ATOM 1480 N N . SER B 1 22 ? 8.609 -8.031 -0.304 1 88 22 SER B N 1
ATOM 1481 C CA . SER B 1 22 ? 9.492 -8.703 0.646 1 88 22 SER B CA 1
ATOM 1482 C C . SER B 1 22 ? 9.898 -10.078 0.148 1 88 22 SER B C 1
ATOM 1484 O O . SER B 1 22 ? 11.031 -10.516 0.363 1 88 22 SER B O 1
ATOM 1486 N N . SER B 1 23 ? 9.055 -10.82 -0.463 1 81.19 23 SER B N 1
ATOM 1487 C CA . SER B 1 23 ? 9.328 -12.156 -0.977 1 81.19 23 SER B CA 1
ATOM 1488 C C . SER B 1 23 ? 10.344 -12.117 -2.119 1 81.19 23 SER B C 1
ATOM 1490 O O . SER B 1 23 ? 11.031 -13.102 -2.381 1 81.19 23 SER B O 1
ATOM 1492 N N . GLU B 1 24 ? 10.453 -10.992 -2.818 1 79.56 24 GLU B N 1
ATOM 1493 C CA . GLU B 1 24 ? 11.32 -10.852 -3.982 1 79.56 24 GLU B CA 1
ATOM 1494 C C . GLU B 1 24 ? 12.711 -10.367 -3.578 1 79.56 24 GLU B C 1
ATOM 1496 O O . GLU B 1 24 ? 13.703 -10.672 -4.242 1 79.56 24 GLU B O 1
ATOM 1501 N N . GLY B 1 25 ? 12.789 -9.602 -2.496 1 85 25 GLY B N 1
ATOM 1502 C CA . GLY B 1 25 ? 14.023 -8.891 -2.182 1 85 25 GLY B CA 1
ATOM 1503 C C . GLY B 1 25 ? 14.227 -7.648 -3.021 1 85 25 GLY B C 1
ATOM 1504 O O . GLY B 1 25 ? 13.328 -7.23 -3.756 1 85 25 GLY B O 1
ATOM 1505 N N . PHE B 1 26 ? 15.367 -6.918 -2.822 1 94.38 26 PHE B N 1
ATOM 1506 C CA . PHE B 1 26 ? 15.656 -5.695 -3.564 1 94.38 26 PHE B CA 1
ATOM 1507 C C . PHE B 1 26 ? 17.031 -5.773 -4.215 1 94.38 26 PHE B C 1
ATOM 1509 O O . PHE B 1 26 ? 18.031 -6.066 -3.547 1 94.38 26 PHE B O 1
ATOM 1516 N N . SER B 1 27 ? 17.094 -5.574 -5.465 1 93.75 27 SER B N 1
ATOM 1517 C CA . SER B 1 27 ? 18.344 -5.461 -6.211 1 93.75 27 SER B CA 1
ATOM 1518 C C . SER B 1 27 ? 18.469 -4.094 -6.875 1 93.75 27 SER B C 1
ATOM 1520 O O . SER B 1 27 ? 17.719 -3.779 -7.801 1 93.75 27 SER B O 1
ATOM 1522 N N . PRO B 1 28 ? 19.375 -3.258 -6.434 1 95.69 28 PRO B N 1
ATOM 1523 C CA . PRO B 1 28 ? 19.516 -1.928 -7.031 1 95.69 28 PRO B CA 1
ATOM 1524 C C . PRO B 1 28 ? 20.141 -1.973 -8.422 1 95.69 28 PRO B C 1
ATOM 1526 O O . PRO B 1 28 ? 20.094 -0.982 -9.156 1 95.69 28 PRO B O 1
ATOM 1529 N N . VAL B 1 29 ? 20.828 -3.035 -8.734 1 96.94 29 VAL B N 1
ATOM 1530 C CA . VAL B 1 29 ? 21.453 -3.242 -10.039 1 96.94 29 VAL B CA 1
ATOM 1531 C C . VAL B 1 29 ? 20.891 -4.508 -10.688 1 96.94 29 VAL B C 1
ATOM 1533 O O . VAL B 1 29 ? 20.781 -5.547 -10.031 1 96.94 29 VAL B O 1
ATOM 1536 N N . ALA B 1 30 ? 20.531 -4.355 -11.945 1 96.69 30 ALA B N 1
ATOM 1537 C CA . ALA B 1 30 ? 19.953 -5.492 -12.656 1 96.69 30 ALA B CA 1
ATOM 1538 C C . ALA B 1 30 ? 20.938 -6.66 -12.711 1 96.69 30 ALA B C 1
ATOM 1540 O O . ALA B 1 30 ? 22.109 -6.477 -13.047 1 96.69 30 ALA B O 1
ATOM 1541 N N . GLU B 1 31 ? 20.453 -7.758 -12.375 1 94.44 31 GLU B N 1
ATOM 1542 C CA . GLU B 1 31 ? 21.25 -8.977 -12.398 1 94.44 31 GLU B CA 1
ATOM 1543 C C . GLU B 1 31 ? 20.453 -10.148 -12.969 1 94.44 31 GLU B C 1
ATOM 1545 O O . GLU B 1 31 ? 19.25 -10.047 -13.164 1 94.44 31 GLU B O 1
ATOM 1550 N N . ILE B 1 32 ? 21.188 -11.18 -13.312 1 93.56 32 ILE B N 1
ATOM 1551 C CA . ILE B 1 32 ? 20.562 -12.445 -13.711 1 93.56 32 ILE B CA 1
ATOM 1552 C C . ILE B 1 32 ? 20.594 -13.43 -12.547 1 93.56 32 ILE B C 1
ATOM 1554 O O . ILE B 1 32 ? 21.641 -14.031 -12.258 1 93.56 32 ILE B O 1
ATOM 1558 N N . PRO B 1 33 ? 19.453 -13.641 -11.906 1 86.62 33 PRO B N 1
ATOM 1559 C CA . PRO B 1 33 ? 19.469 -14.445 -10.688 1 86.62 33 PRO B CA 1
ATOM 1560 C C . PRO B 1 33 ? 19.906 -15.883 -10.93 1 86.62 33 PRO B C 1
ATOM 1562 O O . PRO B 1 33 ? 20.703 -16.422 -10.164 1 86.62 33 PRO B O 1
ATOM 1565 N N . VAL B 1 34 ? 19.297 -16.578 -11.852 1 83.62 34 VAL B N 1
ATOM 1566 C CA . VAL B 1 34 ? 19.656 -17.938 -12.258 1 83.62 34 VAL B CA 1
ATOM 1567 C C . VAL B 1 34 ? 19.984 -17.953 -13.75 1 83.62 34 VAL B C 1
ATOM 1569 O O . VAL B 1 34 ? 19.344 -17.266 -14.547 1 83.62 34 VAL B O 1
ATOM 1572 N N . LYS B 1 35 ? 21.016 -18.781 -14.016 1 88.62 35 LYS B N 1
ATOM 1573 C CA . LYS B 1 35 ? 21.391 -18.875 -15.43 1 88.62 35 LYS B CA 1
ATOM 1574 C C . LYS B 1 35 ? 20.172 -19.078 -16.312 1 88.62 35 LYS B C 1
ATOM 1576 O O . LYS B 1 35 ? 19.328 -19.938 -16.047 1 88.62 35 LYS B O 1
ATOM 1581 N N . GLY B 1 36 ? 20.016 -18.172 -17.25 1 89.38 36 GLY B N 1
ATOM 1582 C CA . GLY B 1 36 ? 18.906 -18.297 -18.188 1 89.38 36 GLY B CA 1
ATOM 1583 C C . GLY B 1 36 ? 17.766 -17.344 -17.875 1 89.38 36 GLY B C 1
ATOM 1584 O O . GLY B 1 36 ? 16.859 -17.156 -18.703 1 89.38 36 GLY B O 1
ATOM 1585 N N . ASP B 1 37 ? 17.828 -16.703 -16.703 1 88.12 37 ASP B N 1
ATOM 1586 C CA . ASP B 1 37 ? 16.766 -15.758 -16.344 1 88.12 37 ASP B CA 1
ATOM 1587 C C . ASP B 1 37 ? 16.953 -14.43 -17.078 1 88.12 37 ASP B C 1
ATOM 1589 O O . ASP B 1 37 ? 18.047 -14.148 -17.578 1 88.12 37 ASP B O 1
ATOM 1593 N N . ARG B 1 38 ? 15.883 -13.742 -17.141 1 92.5 38 ARG B N 1
ATOM 1594 C CA . ARG B 1 38 ? 15.984 -12.359 -17.578 1 92.5 38 ARG B CA 1
ATOM 1595 C C . ARG B 1 38 ? 16.672 -11.492 -16.531 1 92.5 38 ARG B C 1
ATOM 1597 O O . ARG B 1 38 ? 16.578 -11.766 -15.336 1 92.5 38 ARG B O 1
ATOM 1604 N N . PRO B 1 39 ? 17.359 -10.406 -17.031 1 94.75 39 PRO B N 1
ATOM 1605 C CA . PRO B 1 39 ? 17.797 -9.422 -16.031 1 94.75 39 PRO B CA 1
ATOM 1606 C C . PRO B 1 39 ? 16.656 -8.938 -15.141 1 94.75 39 PRO B C 1
ATOM 1608 O O . PRO B 1 39 ? 15.578 -8.602 -15.633 1 94.75 39 PRO B O 1
ATOM 1611 N N . THR B 1 40 ? 16.875 -8.992 -13.836 1 93.31 40 THR B N 1
ATOM 1612 C CA . THR B 1 40 ? 15.883 -8.664 -12.82 1 93.31 40 THR B CA 1
ATOM 1613 C C . THR B 1 40 ? 16.344 -7.48 -11.977 1 93.31 40 THR B C 1
ATOM 1615 O O . THR B 1 40 ? 17.5 -7.398 -11.594 1 93.31 40 THR B O 1
ATOM 1618 N N . LEU B 1 41 ? 15.508 -6.543 -11.812 1 95.31 41 LEU B N 1
ATOM 1619 C CA . LEU B 1 41 ? 15.844 -5.262 -11.203 1 95.31 41 LEU B CA 1
ATOM 1620 C C . LEU B 1 41 ? 14.844 -4.906 -10.102 1 95.31 41 LEU B C 1
ATOM 1622 O O . LEU B 1 41 ? 13.656 -5.227 -10.203 1 95.31 41 LEU B O 1
ATOM 1626 N N . GLY B 1 42 ? 15.328 -4.227 -9.055 1 95.69 42 GLY B N 1
ATOM 1627 C CA . GLY B 1 42 ? 14.422 -3.783 -8.008 1 95.69 42 GLY B CA 1
ATOM 1628 C C . GLY B 1 42 ? 13.781 -4.93 -7.246 1 95.69 42 GLY B C 1
ATOM 1629 O O . GLY B 1 42 ? 14.477 -5.809 -6.738 1 95.69 42 GLY B O 1
ATOM 1630 N N . PHE B 1 43 ? 12.516 -4.836 -7.211 1 93 43 PHE B N 1
ATOM 1631 C CA . PHE B 1 43 ? 11.766 -5.887 -6.527 1 93 43 PHE B CA 1
ATOM 1632 C C . PHE B 1 43 ? 11.328 -6.969 -7.512 1 93 43 PHE B C 1
ATOM 1634 O O . PHE B 1 43 ? 10.156 -7.344 -7.551 1 93 43 PHE B O 1
ATOM 1641 N N . GLY B 1 44 ? 12.281 -7.43 -8.406 1 88.81 44 GLY B N 1
ATOM 1642 C CA . GLY B 1 44 ? 12.07 -8.586 -9.266 1 88.81 44 GLY B CA 1
ATOM 1643 C C . GLY B 1 44 ? 11.508 -8.219 -10.625 1 88.81 44 GLY B C 1
ATOM 1644 O O . GLY B 1 44 ? 10.992 -9.078 -11.344 1 88.81 44 GLY B O 1
ATOM 1645 N N . SER B 1 45 ? 11.562 -6.965 -10.977 1 92 45 SER B N 1
ATOM 1646 C CA . SER B 1 45 ? 11.008 -6.555 -12.266 1 92 45 SER B CA 1
ATOM 1647 C C . SER B 1 45 ? 11.938 -6.949 -13.414 1 92 45 SER B C 1
ATOM 1649 O O . SER B 1 45 ? 13.148 -6.75 -13.336 1 92 45 SER B O 1
ATOM 1651 N N . THR B 1 46 ? 11.359 -7.527 -14.406 1 93.5 46 THR B N 1
ATOM 1652 C CA . THR B 1 46 ? 12.133 -7.863 -15.586 1 93.5 46 THR B CA 1
ATOM 1653 C C . THR B 1 46 ? 11.82 -6.914 -16.734 1 93.5 46 THR B C 1
ATOM 1655 O O . THR B 1 46 ? 12.5 -6.926 -17.766 1 93.5 46 THR B O 1
ATOM 1658 N N . TYR B 1 47 ? 10.844 -6.145 -16.609 1 92.19 47 TYR B N 1
ATOM 1659 C CA . TYR B 1 47 ? 10.461 -5.09 -17.531 1 92.19 47 TYR B CA 1
ATOM 1660 C C . TYR B 1 47 ? 10.219 -3.775 -16.797 1 92.19 47 TYR B C 1
ATOM 1662 O O . TYR B 1 47 ? 9.867 -3.775 -15.617 1 92.19 47 TYR B O 1
ATOM 1670 N N . HIS B 1 48 ? 10.414 -2.672 -17.422 1 92.88 48 HIS B N 1
ATOM 1671 C CA . HIS B 1 48 ? 9.984 -1.373 -16.906 1 92.88 48 HIS B CA 1
ATOM 1672 C C . HIS B 1 48 ? 8.477 -1.194 -17.047 1 92.88 48 HIS B C 1
ATOM 1674 O O . HIS B 1 48 ? 7.812 -1.986 -17.719 1 92.88 48 HIS B O 1
ATOM 1680 N N . ALA B 1 49 ? 7.949 -0.165 -16.422 1 86.94 49 ALA B N 1
ATOM 1681 C CA . ALA B 1 49 ? 6.516 0.099 -16.422 1 86.94 49 ALA B CA 1
ATOM 1682 C C . ALA B 1 49 ? 6.008 0.335 -17.844 1 86.94 49 ALA B C 1
ATOM 1684 O O . ALA B 1 49 ? 4.855 0.026 -18.156 1 86.94 49 ALA B O 1
ATOM 1685 N N . ASP B 1 50 ? 6.895 0.744 -18.656 1 90.25 50 ASP B N 1
ATOM 1686 C CA . ASP B 1 50 ? 6.492 1.074 -20.016 1 90.25 50 ASP B CA 1
ATOM 1687 C C . ASP B 1 50 ? 6.652 -0.128 -20.953 1 90.25 50 ASP B C 1
ATOM 1689 O O . ASP B 1 50 ? 6.48 -0.009 -22.172 1 90.25 50 ASP B O 1
ATOM 1693 N N . GLY B 1 51 ? 7.152 -1.246 -20.484 1 89.19 51 GLY B N 1
ATOM 1694 C CA . GLY B 1 51 ? 7.215 -2.479 -21.25 1 89.19 51 GLY B CA 1
ATOM 1695 C C . GLY B 1 51 ? 8.609 -2.811 -21.734 1 89.19 51 GLY B C 1
ATOM 1696 O O . GLY B 1 51 ? 8.852 -3.906 -22.25 1 89.19 51 GLY B O 1
ATOM 1697 N N . ARG B 1 52 ? 9.555 -1.848 -21.625 1 94.62 52 ARG B N 1
ATOM 1698 C CA . ARG B 1 52 ? 10.93 -2.113 -22.047 1 94.62 52 ARG B CA 1
ATOM 1699 C C . ARG B 1 52 ? 11.594 -3.125 -21.109 1 94.62 52 ARG B C 1
ATOM 1701 O O . ARG B 1 52 ? 11.414 -3.074 -19.891 1 94.62 52 ARG B O 1
ATOM 1708 N N . PRO B 1 53 ? 12.297 -4.008 -21.672 1 95.06 53 PRO B N 1
ATOM 1709 C CA . PRO B 1 53 ? 12.992 -4.984 -20.828 1 95.06 53 PRO B CA 1
ATOM 1710 C C . PRO B 1 53 ? 14.078 -4.352 -19.969 1 95.06 53 PRO B C 1
ATOM 1712 O O . PRO B 1 53 ? 14.727 -3.389 -20.391 1 95.06 53 PRO B O 1
ATOM 1715 N N . VAL B 1 54 ? 14.242 -4.855 -18.828 1 96.25 54 VAL B N 1
ATOM 1716 C CA . VAL B 1 54 ? 15.359 -4.48 -17.984 1 96.25 54 VAL B CA 1
ATOM 1717 C C . VAL B 1 54 ? 16.672 -4.949 -18.609 1 96.25 54 VAL B C 1
ATOM 1719 O O . VAL B 1 54 ? 16.75 -6.062 -19.125 1 96.25 54 VAL B O 1
ATOM 1722 N N . LYS B 1 55 ? 17.609 -4.07 -18.625 1 96.44 55 LYS B N 1
ATOM 1723 C CA . LYS B 1 55 ? 18.938 -4.414 -19.172 1 96.44 55 LYS B CA 1
ATOM 1724 C C . LYS B 1 55 ? 19.938 -4.684 -18.047 1 96.44 55 LYS B C 1
ATOM 1726 O O . LYS B 1 55 ? 19.906 -4.012 -17.016 1 96.44 55 LYS B O 1
ATOM 1731 N N . LEU B 1 56 ? 20.797 -5.562 -18.391 1 95.56 56 LEU B N 1
ATOM 1732 C CA . LEU B 1 56 ? 21.828 -5.898 -17.406 1 95.56 56 LEU B CA 1
ATOM 1733 C C . LEU B 1 56 ? 22.625 -4.66 -17.016 1 95.56 56 LEU B C 1
ATOM 1735 O O . LEU B 1 56 ? 22.984 -3.85 -17.875 1 95.56 56 LEU B O 1
ATOM 1739 N N . GLY B 1 57 ? 22.812 -4.504 -15.75 1 95.06 57 GLY B N 1
ATOM 1740 C CA . GLY B 1 57 ? 23.641 -3.424 -15.242 1 95.06 57 GLY B CA 1
ATOM 1741 C C . GLY B 1 57 ? 22.875 -2.141 -14.992 1 95.06 57 GLY B C 1
ATOM 1742 O O . GLY B 1 57 ? 23.375 -1.22 -14.352 1 95.06 57 GLY B O 1
ATOM 1743 N N . GLU B 1 58 ? 21.672 -2.064 -15.484 1 96.62 58 GLU B N 1
ATOM 1744 C CA . GLU B 1 58 ? 20.859 -0.886 -15.203 1 96.62 58 GLU B CA 1
ATOM 1745 C C . GLU B 1 58 ? 20.578 -0.749 -13.703 1 96.62 58 GLU B C 1
ATOM 1747 O O . GLU B 1 58 ? 20.547 -1.745 -12.984 1 96.62 58 GLU B O 1
ATOM 1752 N N . THR B 1 59 ? 20.438 0.509 -13.266 1 97.19 59 THR B N 1
ATOM 1753 C CA . THR B 1 59 ? 20.25 0.731 -11.836 1 97.19 59 THR B CA 1
ATOM 1754 C C . THR B 1 59 ? 18.875 1.328 -11.555 1 97.19 59 THR B C 1
ATOM 1756 O O . THR B 1 59 ? 18.203 1.836 -12.461 1 97.19 59 THR B O 1
ATOM 1759 N N . THR B 1 60 ? 18.391 1.196 -10.359 1 96.5 60 THR B N 1
ATOM 1760 C CA . THR B 1 60 ? 17.141 1.809 -9.891 1 96.5 60 THR B CA 1
ATOM 1761 C C . THR B 1 60 ? 17.266 2.225 -8.43 1 96.5 60 THR B C 1
ATOM 1763 O O . THR B 1 60 ? 18.266 1.926 -7.773 1 96.5 60 THR B O 1
ATOM 1766 N N . THR B 1 61 ? 16.344 3.004 -7.992 1 95.94 61 THR B N 1
ATOM 1767 C CA . THR B 1 61 ? 16.203 3.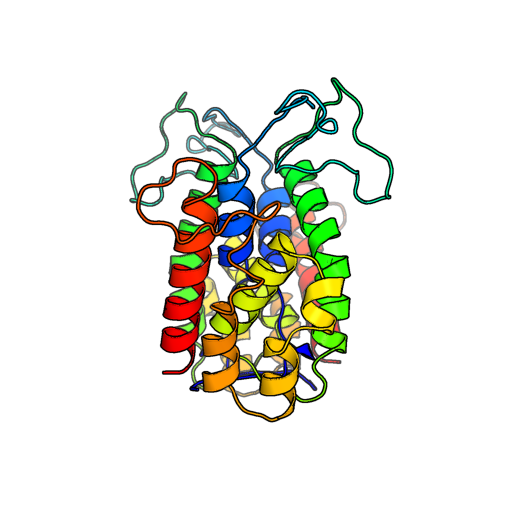377 -6.59 1 95.94 61 THR B CA 1
ATOM 1768 C C . THR B 1 61 ? 15.031 2.646 -5.945 1 95.94 61 THR B C 1
ATOM 1770 O O . THR B 1 61 ? 14.148 2.146 -6.645 1 95.94 61 THR B O 1
ATOM 1773 N N . PRO B 1 62 ? 15 2.568 -4.594 1 94.69 62 PRO B N 1
ATOM 1774 C CA . PRO B 1 62 ? 13.875 1.898 -3.936 1 94.69 62 PRO B CA 1
ATOM 1775 C C . PRO B 1 62 ? 12.523 2.494 -4.32 1 94.69 62 PRO B C 1
ATOM 1777 O O . PRO B 1 62 ? 11.562 1.755 -4.551 1 94.69 62 PRO B O 1
ATOM 1780 N N . ILE B 1 63 ? 12.422 3.727 -4.473 1 94.31 63 ILE B N 1
ATOM 1781 C CA . ILE B 1 63 ? 11.164 4.387 -4.789 1 94.31 63 ILE B CA 1
ATOM 1782 C C . ILE B 1 63 ? 10.742 4.047 -6.219 1 94.31 63 ILE B C 1
ATOM 1784 O O . ILE B 1 63 ? 9.602 3.66 -6.461 1 94.31 63 ILE B O 1
ATOM 1788 N N . ASN B 1 64 ? 11.68 4.199 -7.078 1 94.38 64 ASN B N 1
ATOM 1789 C CA . ASN B 1 64 ? 11.352 3.871 -8.461 1 94.38 64 ASN B CA 1
ATOM 1790 C C . ASN B 1 64 ? 11.016 2.391 -8.625 1 94.38 64 ASN B C 1
ATOM 1792 O O . ASN B 1 64 ? 10.156 2.029 -9.43 1 94.38 64 ASN B O 1
ATOM 1796 N N . ALA B 1 65 ? 11.703 1.568 -7.93 1 95.19 65 ALA B N 1
ATOM 1797 C CA . ALA B 1 65 ? 11.422 0.135 -7.961 1 95.19 65 ALA B CA 1
ATOM 1798 C C . ALA B 1 65 ? 10.008 -0.158 -7.469 1 95.19 65 ALA B C 1
ATOM 1800 O O . ALA B 1 65 ? 9.32 -1.015 -8.023 1 95.19 65 ALA B O 1
ATOM 1801 N N . LEU B 1 66 ? 9.594 0.528 -6.402 1 94.75 66 LEU B N 1
ATOM 1802 C CA . LEU B 1 66 ? 8.234 0.378 -5.895 1 94.75 66 LEU B CA 1
ATOM 1803 C C . LEU B 1 66 ? 7.215 0.803 -6.945 1 94.75 66 LEU B C 1
ATOM 1805 O O . LEU B 1 66 ? 6.215 0.112 -7.164 1 94.75 66 LEU B O 1
ATOM 1809 N N . LYS B 1 67 ? 7.465 1.918 -7.539 1 94.19 67 LYS B N 1
ATOM 1810 C CA . LYS B 1 67 ? 6.566 2.406 -8.578 1 94.19 67 LYS B CA 1
ATOM 1811 C C . LYS B 1 67 ? 6.445 1.4 -9.719 1 94.19 67 LYS B C 1
ATOM 1813 O O . LYS B 1 67 ? 5.352 1.159 -10.227 1 94.19 67 LYS B O 1
ATOM 1818 N N . THR B 1 68 ? 7.551 0.856 -10.125 1 93.19 68 THR B N 1
ATOM 1819 C CA . THR B 1 68 ? 7.555 -0.125 -11.203 1 93.19 68 THR B CA 1
ATOM 1820 C C . THR B 1 68 ? 6.781 -1.378 -10.805 1 93.19 68 THR B C 1
ATOM 1822 O O . THR B 1 68 ? 5.961 -1.882 -11.57 1 93.19 68 THR B O 1
ATOM 1825 N N . ALA B 1 69 ? 7.059 -1.874 -9.594 1 91.5 69 ALA B N 1
ATOM 1826 C CA . ALA B 1 69 ? 6.344 -3.049 -9.102 1 91.5 69 ALA B CA 1
ATOM 1827 C C . ALA B 1 69 ? 4.836 -2.807 -9.086 1 91.5 69 ALA B C 1
ATOM 1829 O O . ALA B 1 69 ? 4.062 -3.643 -9.562 1 91.5 69 ALA B O 1
ATOM 1830 N N . LYS B 1 70 ? 4.449 -1.667 -8.562 1 94.38 70 LYS B N 1
ATOM 1831 C CA . LYS B 1 70 ? 3.029 -1.335 -8.477 1 94.38 70 LYS B CA 1
ATOM 1832 C C . LYS B 1 70 ? 2.406 -1.213 -9.867 1 94.38 70 LYS B C 1
ATOM 1834 O O . LYS B 1 70 ? 1.255 -1.6 -10.07 1 94.38 70 LYS B O 1
ATOM 1839 N N . ALA B 1 71 ? 3.1 -0.627 -10.781 1 92.69 71 ALA B N 1
ATOM 1840 C CA . ALA B 1 71 ? 2.598 -0.498 -12.148 1 92.69 71 ALA B CA 1
ATOM 1841 C C . ALA B 1 71 ? 2.299 -1.865 -12.758 1 92.69 71 ALA B C 1
ATOM 1843 O O . ALA B 1 71 ? 1.292 -2.039 -13.445 1 92.69 71 ALA B O 1
ATOM 1844 N N . HIS B 1 72 ? 3.158 -2.828 -12.547 1 88.19 72 HIS B N 1
ATOM 1845 C CA . HIS B 1 72 ? 2.93 -4.184 -13.031 1 88.19 72 HIS B CA 1
ATOM 1846 C C . HIS B 1 72 ? 1.694 -4.801 -12.383 1 88.19 72 HIS B C 1
ATOM 1848 O O . HIS B 1 72 ? 0.897 -5.457 -13.055 1 88.19 72 HIS B O 1
ATOM 1854 N N . ILE B 1 73 ? 1.52 -4.543 -11.125 1 92.81 73 ILE B N 1
ATOM 1855 C CA . ILE B 1 73 ? 0.385 -5.082 -10.383 1 92.81 73 ILE B CA 1
ATOM 1856 C C . ILE B 1 73 ? -0.906 -4.422 -10.859 1 92.81 73 ILE B C 1
ATOM 1858 O O . ILE B 1 73 ? -1.943 -5.078 -10.969 1 92.81 73 ILE B O 1
ATOM 1862 N N . ASP B 1 74 ? -0.848 -3.104 -11.156 1 94.56 74 ASP B N 1
ATOM 1863 C CA . ASP B 1 74 ? -2.029 -2.314 -11.492 1 94.56 74 ASP B CA 1
ATOM 1864 C C . ASP B 1 74 ? -2.744 -2.893 -12.711 1 94.56 74 ASP B C 1
ATOM 1866 O O . ASP B 1 74 ? -3.975 -2.945 -12.75 1 94.56 74 ASP B O 1
ATOM 1870 N N . LYS B 1 75 ? -2.01 -3.262 -13.695 1 90.31 75 LYS B N 1
ATOM 1871 C CA . LYS B 1 75 ? -2.615 -3.795 -14.914 1 90.31 75 LYS B CA 1
ATOM 1872 C C . LYS B 1 75 ? -3.432 -5.051 -14.617 1 90.31 75 LYS B C 1
ATOM 1874 O O . LYS B 1 75 ? -4.582 -5.16 -15.047 1 90.31 75 LYS B O 1
ATOM 1879 N N . ASP B 1 76 ? -2.857 -5.949 -13.93 1 93.38 76 ASP B N 1
ATOM 1880 C CA . ASP B 1 76 ? -3.541 -7.191 -13.578 1 93.38 76 ASP B CA 1
ATOM 1881 C C . ASP B 1 76 ? -4.672 -6.93 -12.586 1 93.38 76 ASP B C 1
ATOM 1883 O O . ASP B 1 76 ? -5.727 -7.566 -12.648 1 93.38 76 ASP B O 1
ATOM 1887 N N . GLU B 1 77 ? -4.453 -6.008 -11.672 1 96.81 77 GLU B N 1
ATOM 1888 C CA . GLU B 1 77 ? -5.465 -5.668 -10.68 1 96.81 77 GLU B CA 1
ATOM 1889 C C . GLU B 1 77 ? -6.727 -5.117 -11.336 1 96.81 77 GLU B C 1
ATOM 1891 O O . GLU B 1 77 ? -7.844 -5.449 -10.93 1 96.81 77 GLU B O 1
ATOM 1896 N N . GLN B 1 78 ? -6.586 -4.293 -12.375 1 96.12 78 GLN B N 1
ATOM 1897 C CA . GLN B 1 78 ? -7.73 -3.775 -13.117 1 96.12 78 GLN B CA 1
ATOM 1898 C C . GLN B 1 78 ? -8.523 -4.906 -13.766 1 96.12 78 GLN B C 1
ATOM 1900 O O . GLN B 1 78 ? -9.758 -4.938 -13.672 1 96.12 78 GLN B O 1
ATOM 1905 N N . ARG B 1 79 ? -7.844 -5.805 -14.398 1 96.94 79 ARG B N 1
ATOM 1906 C CA . ARG B 1 79 ? -8.492 -6.957 -15.016 1 96.94 79 ARG B CA 1
ATOM 1907 C C . ARG B 1 79 ? -9.148 -7.844 -13.969 1 96.94 79 ARG B C 1
ATOM 1909 O O . ARG B 1 79 ? -10.234 -8.383 -14.195 1 96.94 79 ARG B O 1
ATOM 1916 N N . PHE B 1 80 ? -8.477 -8.008 -12.867 1 98.38 80 PHE B N 1
ATOM 1917 C CA . PHE B 1 80 ? -9.023 -8.773 -11.75 1 98.38 80 PHE B CA 1
ATOM 1918 C C . PHE B 1 80 ? -10.367 -8.195 -11.305 1 98.38 80 PHE B C 1
ATOM 1920 O O . PHE B 1 80 ? -11.367 -8.906 -11.281 1 98.38 80 PHE B O 1
ATOM 1927 N N . ARG B 1 81 ? -10.422 -6.918 -11.047 1 96.81 81 ARG B N 1
ATOM 1928 C CA . ARG B 1 81 ? -11.664 -6.281 -10.617 1 96.81 81 ARG B CA 1
ATOM 1929 C C . ARG B 1 81 ? -12.742 -6.414 -11.688 1 96.81 81 ARG B C 1
ATOM 1931 O O . ARG B 1 81 ? -13.898 -6.727 -11.375 1 96.81 81 ARG B O 1
ATOM 1938 N N . ALA B 1 82 ? -12.344 -6.191 -12.93 1 97.31 82 ALA B N 1
ATOM 1939 C CA . ALA B 1 82 ? -13.297 -6.262 -14.031 1 97.31 82 ALA B CA 1
ATOM 1940 C C . ALA B 1 82 ? -13.883 -7.664 -14.156 1 97.31 82 ALA B C 1
ATOM 1942 O O . ALA B 1 82 ? -15.016 -7.828 -14.633 1 97.31 82 ALA B O 1
ATOM 1943 N N . SER B 1 83 ? -13.188 -8.641 -13.734 1 98.44 83 SER B N 1
ATOM 1944 C CA . SER B 1 83 ? -13.594 -10.031 -13.906 1 98.44 83 SER B CA 1
ATOM 1945 C C . SER B 1 83 ? -14.594 -10.445 -12.836 1 98.44 83 SER B C 1
ATOM 1947 O O . SER B 1 83 ? -15.156 -11.547 -12.891 1 98.44 83 SER B O 1
ATOM 1949 N N . LEU B 1 84 ? -14.82 -9.633 -11.828 1 98.12 84 LEU B N 1
ATOM 1950 C CA . LEU B 1 84 ? -15.68 -9.969 -10.695 1 98.12 84 LEU B CA 1
ATOM 1951 C C . LEU B 1 84 ? -16.812 -8.961 -10.555 1 98.12 84 LEU B C 1
ATOM 1953 O O . LEU B 1 84 ? -16.922 -8.297 -9.523 1 98.12 84 LEU B O 1
ATOM 1957 N N . PRO B 1 85 ? -17.656 -8.953 -11.57 1 94.81 85 PRO B N 1
ATOM 1958 C CA . PRO B 1 85 ? -18.797 -8.039 -11.461 1 94.81 85 PRO B CA 1
ATOM 1959 C C . PRO B 1 85 ? -19.719 -8.367 -10.281 1 94.81 85 PRO B C 1
ATOM 1961 O O . PRO B 1 85 ? -20.078 -9.531 -10.094 1 94.81 85 PRO B O 1
ATOM 1964 N N . ASN B 1 86 ? -19.984 -7.391 -9.414 1 94.25 86 ASN B N 1
ATOM 1965 C CA . ASN B 1 86 ? -20.953 -7.457 -8.328 1 94.25 86 ASN B CA 1
ATOM 1966 C C . ASN B 1 86 ? -20.484 -8.391 -7.219 1 94.25 86 ASN B C 1
ATOM 1968 O O . ASN B 1 86 ? -21.281 -8.867 -6.414 1 94.25 86 ASN B O 1
ATOM 1972 N N . VAL B 1 87 ? -19.281 -8.789 -7.254 1 96.69 87 VAL B N 1
ATOM 1973 C CA . VAL B 1 87 ? -18.734 -9.625 -6.191 1 96.69 87 VAL B CA 1
ATOM 1974 C C . VAL B 1 87 ? -18.234 -8.75 -5.047 1 96.69 87 VAL B C 1
ATOM 1976 O O . VAL B 1 87 ? -17.641 -7.695 -5.277 1 96.69 87 VAL B O 1
ATOM 1979 N N . GLU B 1 88 ? -18.531 -9.164 -3.887 1 94 88 GLU B N 1
ATOM 1980 C CA . GLU B 1 88 ? -18.031 -8.477 -2.699 1 94 88 GLU B CA 1
ATOM 1981 C C . GLU B 1 88 ? -16.922 -9.266 -2.023 1 94 88 GLU B C 1
ATOM 1983 O O . GLU B 1 88 ? -16.984 -10.5 -1.948 1 94 88 GLU B O 1
ATOM 1988 N N . LEU B 1 89 ? -15.883 -8.594 -1.612 1 94.81 89 LEU B N 1
ATOM 1989 C CA . LEU B 1 89 ? -14.797 -9.148 -0.819 1 94.81 89 LEU B CA 1
ATOM 1990 C C . LEU B 1 89 ? -14.414 -8.203 0.318 1 94.81 89 LEU B C 1
ATOM 1992 O O . LEU B 1 89 ? -14.672 -7 0.244 1 94.81 89 LEU B O 1
ATOM 1996 N N . ASN B 1 90 ? -13.891 -8.766 1.366 1 93.19 90 ASN B N 1
ATOM 1997 C CA . ASN B 1 90 ? -13.164 -7.914 2.301 1 93.19 90 ASN B CA 1
ATOM 1998 C C . ASN B 1 90 ? -11.719 -7.703 1.857 1 93.19 90 ASN B C 1
ATOM 2000 O O . ASN B 1 90 ? -11.25 -8.359 0.924 1 93.19 90 ASN B O 1
ATOM 2004 N N . GLN B 1 91 ? -11.008 -6.77 2.475 1 92.38 91 GLN B N 1
ATOM 2005 C CA . GLN B 1 91 ? -9.664 -6.363 2.082 1 92.38 91 GLN B CA 1
ATOM 2006 C C . GLN B 1 91 ? -8.703 -7.547 2.107 1 92.38 91 GLN B C 1
ATOM 2008 O O . GLN B 1 91 ? -7.895 -7.719 1.19 1 92.38 91 GLN B O 1
ATOM 2013 N N . ALA B 1 92 ? -8.773 -8.336 3.152 1 94.38 92 ALA B N 1
ATOM 2014 C CA . ALA B 1 92 ? -7.867 -9.469 3.309 1 94.38 92 ALA B CA 1
ATOM 2015 C C . ALA B 1 92 ? -8.008 -10.453 2.148 1 94.38 92 ALA B C 1
ATOM 2017 O O . ALA B 1 92 ? -7.012 -10.898 1.58 1 94.38 92 ALA B O 1
ATOM 2018 N N . SER B 1 93 ? -9.297 -10.781 1.811 1 96.06 93 SER B N 1
ATOM 2019 C CA . SER B 1 93 ? -9.547 -11.688 0.693 1 96.06 93 SER B CA 1
ATOM 2020 C C . SER B 1 93 ? -9.07 -11.086 -0.624 1 96.06 93 SER B C 1
ATOM 2022 O O . SER B 1 93 ? -8.438 -11.766 -1.435 1 96.06 93 SER B O 1
ATOM 2024 N N . TYR B 1 94 ? -9.383 -9.82 -0.845 1 96.31 94 TYR B N 1
ATOM 2025 C CA . TYR B 1 94 ? -8.938 -9.133 -2.051 1 96.31 94 TYR B CA 1
ATOM 2026 C C . TYR B 1 94 ? -7.422 -9.234 -2.211 1 96.31 94 TYR B C 1
ATOM 2028 O O . TYR B 1 94 ? -6.93 -9.648 -3.262 1 96.31 94 TYR B O 1
ATOM 2036 N N . ASP B 1 95 ? -6.73 -8.883 -1.121 1 97.25 95 ASP B N 1
ATOM 2037 C CA . ASP B 1 95 ? -5.27 -8.898 -1.124 1 97.25 95 ASP B CA 1
ATOM 2038 C C . ASP B 1 95 ? -4.742 -10.297 -1.449 1 97.25 95 ASP B C 1
ATOM 2040 O O . ASP B 1 95 ? -3.771 -10.438 -2.197 1 97.25 95 ASP B O 1
ATOM 2044 N N . LEU B 1 96 ? -5.363 -11.25 -0.868 1 96.88 96 LEU B N 1
ATOM 2045 C CA . LEU B 1 96 ? -4.949 -12.641 -1.046 1 96.88 96 LEU B CA 1
ATOM 2046 C C . LEU B 1 96 ? -5.055 -13.055 -2.51 1 96.88 96 LEU B C 1
ATOM 2048 O O . LEU B 1 96 ? -4.113 -13.625 -3.066 1 96.88 96 LEU B O 1
ATOM 2052 N N . TYR B 1 97 ? -6.199 -12.75 -3.125 1 98.06 97 TYR B N 1
ATOM 2053 C CA . TYR B 1 97 ? -6.402 -13.156 -4.508 1 98.06 97 TYR B CA 1
ATOM 2054 C C . TYR B 1 97 ? -5.508 -12.367 -5.453 1 98.06 97 TYR B C 1
ATOM 2056 O O . TYR B 1 97 ? -5.055 -12.891 -6.477 1 98.06 97 TYR B O 1
ATOM 2064 N N . ILE B 1 98 ? -5.199 -11.109 -5.156 1 97 98 ILE B N 1
ATOM 2065 C CA . ILE B 1 98 ? -4.246 -10.344 -5.949 1 97 98 ILE B CA 1
ATOM 2066 C C . ILE B 1 98 ? -2.857 -10.969 -5.84 1 97 98 ILE B C 1
ATOM 2068 O O . ILE B 1 98 ? -2.135 -11.07 -6.832 1 97 98 ILE B O 1
ATOM 2072 N N . ASP B 1 99 ? -2.475 -11.352 -4.664 1 94.81 99 ASP B N 1
ATOM 2073 C CA . ASP B 1 99 ? -1.208 -12.047 -4.461 1 94.81 99 ASP B CA 1
ATOM 2074 C C . ASP B 1 99 ? -1.142 -13.32 -5.301 1 94.81 99 ASP B C 1
ATOM 2076 O O . ASP B 1 99 ? -0.122 -13.602 -5.938 1 94.81 99 ASP B O 1
ATOM 2080 N N . TRP B 1 100 ? -2.213 -14.133 -5.242 1 96.38 100 TRP B N 1
ATOM 2081 C CA . TRP B 1 100 ? -2.285 -15.336 -6.062 1 96.38 100 TRP B CA 1
ATOM 2082 C C . TRP B 1 100 ? -2.131 -15 -7.543 1 96.38 100 TRP B C 1
ATOM 2084 O O . TRP B 1 100 ? -1.37 -15.656 -8.258 1 96.38 100 TRP B O 1
ATOM 2094 N N . THR B 1 101 ? -2.863 -13.984 -8.016 1 95.5 101 THR B N 1
ATOM 2095 C CA . THR B 1 101 ? -2.809 -13.547 -9.406 1 95.5 101 THR B CA 1
ATOM 2096 C C . THR B 1 101 ? -1.396 -13.117 -9.781 1 95.5 101 THR B C 1
ATOM 2098 O O . THR B 1 101 ? -0.937 -13.375 -10.898 1 95.5 101 THR B O 1
ATOM 2101 N N . TYR B 1 102 ? -0.735 -12.469 -8.844 1 89.56 102 TYR B N 1
ATOM 2102 C CA . TYR B 1 102 ? 0.644 -12.047 -9.055 1 89.56 102 TYR B CA 1
ATOM 2103 C C . TYR B 1 102 ? 1.559 -13.25 -9.258 1 89.56 102 TYR B C 1
ATOM 2105 O O . TYR B 1 102 ? 2.455 -13.211 -10.102 1 89.56 102 TYR B O 1
ATOM 2113 N N . GLN B 1 103 ? 1.37 -14.289 -8.578 1 86.88 103 GLN B N 1
ATOM 2114 C CA . GLN B 1 103 ? 2.209 -15.477 -8.633 1 86.88 103 GLN B CA 1
ATOM 2115 C C . GLN B 1 103 ? 1.933 -16.297 -9.891 1 86.88 103 GLN B C 1
ATOM 2117 O O . GLN B 1 103 ? 2.855 -16.828 -10.5 1 86.88 103 GLN B O 1
ATOM 2122 N N . TYR B 1 104 ? 0.6 -16.406 -10.266 1 91.88 104 TYR B N 1
ATOM 2123 C CA . TYR B 1 104 ? 0.24 -17.375 -11.289 1 91.88 104 TYR B CA 1
ATOM 2124 C C . TYR B 1 104 ? -0.162 -16.688 -12.586 1 91.88 104 TYR B C 1
ATOM 2126 O O . TYR B 1 104 ? -0.218 -17.312 -13.648 1 91.88 104 TYR B O 1
ATOM 2134 N N . GLY B 1 105 ? -0.547 -15.406 -12.492 1 90.19 105 GLY B N 1
ATOM 2135 C CA . GLY B 1 105 ? -0.905 -14.641 -13.672 1 90.19 105 GLY B CA 1
ATOM 2136 C C . GLY B 1 105 ? -2.398 -14.422 -13.812 1 90.19 105 GLY B C 1
ATOM 2137 O O . GLY B 1 105 ? -3.197 -15.281 -13.438 1 90.19 105 GLY B O 1
ATOM 2138 N N . ILE B 1 106 ? -2.746 -13.352 -14.438 1 96.44 106 ILE B N 1
ATOM 2139 C CA . ILE B 1 106 ? -4.133 -12.922 -14.602 1 96.44 106 ILE B CA 1
ATOM 2140 C C . ILE B 1 106 ? -4.863 -13.898 -15.523 1 96.44 106 ILE B C 1
ATOM 2142 O O . ILE B 1 106 ? -6.059 -14.148 -15.344 1 96.44 106 ILE B O 1
ATOM 2146 N N . GLY B 1 107 ? -4.172 -14.461 -16.547 1 96.06 107 GLY B N 1
ATOM 2147 C CA . GLY B 1 107 ? -4.805 -15.453 -17.391 1 96.06 107 GLY B CA 1
ATOM 2148 C C . GLY B 1 107 ? -5.309 -16.672 -16.641 1 96.06 107 GLY B C 1
ATOM 2149 O O . GLY B 1 107 ? -6.441 -17.109 -16.828 1 96.06 107 GLY B O 1
ATOM 2150 N N . ARG B 1 108 ? -4.438 -17.172 -15.766 1 96.44 108 ARG B N 1
ATOM 2151 C CA . ARG B 1 108 ? -4.82 -18.328 -14.945 1 96.44 108 ARG B CA 1
ATOM 2152 C C . ARG B 1 108 ? -5.957 -17.969 -14 1 96.44 108 ARG B C 1
ATOM 2154 O O . ARG B 1 108 ? -6.84 -18.781 -13.742 1 96.44 108 ARG B O 1
ATOM 2161 N N . TRP B 1 109 ? -5.977 -16.797 -13.445 1 98.06 109 TRP B N 1
ATOM 2162 C CA . TRP B 1 109 ? -7.07 -16.328 -12.594 1 98.06 109 TRP B CA 1
ATOM 2163 C C . TRP B 1 109 ? -8.391 -16.344 -13.352 1 98.06 109 TRP B C 1
ATOM 2165 O O . TRP B 1 109 ? -9.391 -16.875 -12.859 1 98.06 109 TRP B O 1
ATOM 2175 N N . LEU B 1 110 ? -8.352 -15.805 -14.57 1 98.31 110 LEU B N 1
ATOM 2176 C CA . LEU B 1 110 ? -9.578 -15.664 -15.344 1 98.31 110 LEU B CA 1
ATOM 2177 C C . LEU B 1 110 ? -10.188 -17.031 -15.641 1 98.31 110 LEU B C 1
ATOM 2179 O O . LEU B 1 110 ? -11.406 -17.156 -15.781 1 98.31 110 LEU B O 1
ATOM 2183 N N . ALA B 1 111 ? -9.398 -18.047 -15.672 1 98.12 111 ALA B N 1
ATOM 2184 C CA . ALA B 1 111 ? -9.867 -19.391 -15.953 1 98.12 111 ALA B CA 1
ATOM 2185 C C . ALA B 1 111 ? -10.047 -20.203 -14.664 1 98.12 111 ALA B C 1
ATOM 2187 O O . ALA B 1 111 ? -10.43 -21.375 -14.703 1 98.12 111 ALA B O 1
ATOM 2188 N N . SER B 1 112 ? -9.844 -19.625 -13.562 1 98.31 112 SER B N 1
ATOM 2189 C CA . SER B 1 112 ? -9.727 -20.359 -12.312 1 98.31 112 SER B CA 1
ATOM 2190 C C . SER B 1 112 ? -11.102 -20.688 -11.734 1 98.31 112 SER B C 1
ATOM 2192 O O . SER B 1 112 ? -12.039 -19.906 -11.867 1 98.31 112 SER B O 1
ATOM 2194 N N . PRO B 1 113 ? -11.203 -21.828 -11.023 1 98.62 113 PRO B N 1
ATOM 2195 C CA . PRO B 1 113 ? -12.43 -22.094 -10.266 1 98.62 113 PRO B CA 1
ATOM 2196 C C . PRO B 1 113 ? -12.656 -21.094 -9.133 1 98.62 113 PRO B C 1
ATOM 2198 O O . PRO B 1 113 ? -13.805 -20.812 -8.773 1 98.62 113 PRO B O 1
ATOM 2201 N N . MET B 1 114 ? -11.578 -20.531 -8.586 1 98.75 114 MET B N 1
ATOM 2202 C CA . MET B 1 114 ? -11.734 -19.531 -7.539 1 98.75 114 MET B CA 1
ATOM 2203 C C . MET B 1 114 ? -12.648 -18.406 -8 1 98.75 114 MET B C 1
ATOM 2205 O O . MET B 1 114 ? -13.594 -18.031 -7.297 1 98.75 114 MET B O 1
ATOM 2209 N N . ARG B 1 115 ? -12.352 -17.891 -9.172 1 98.69 115 ARG B N 1
ATOM 2210 C CA . ARG B 1 115 ? -13.133 -16.781 -9.727 1 98.69 115 ARG B CA 1
ATOM 2211 C C . ARG B 1 115 ? -14.594 -17.188 -9.922 1 98.69 115 ARG B C 1
ATOM 2213 O O . ARG B 1 115 ? -15.508 -16.453 -9.562 1 98.69 115 ARG B O 1
ATOM 2220 N N . GLY B 1 116 ? -14.82 -18.406 -10.531 1 98.56 116 GLY B N 1
ATOM 2221 C CA . GLY B 1 116 ? -16.172 -18.891 -10.727 1 98.56 116 GLY B CA 1
ATOM 2222 C C . GLY B 1 116 ? -16.969 -19 -9.438 1 98.56 116 GLY B C 1
ATOM 2223 O O . GLY B 1 116 ? -18.125 -18.578 -9.375 1 98.56 116 GLY B O 1
ATOM 2224 N N . HIS B 1 117 ? -16.359 -19.547 -8.414 1 98.69 117 HIS B N 1
ATOM 2225 C CA . HIS B 1 117 ? -17.016 -19.672 -7.117 1 98.69 117 HIS B CA 1
ATOM 2226 C C . HIS B 1 117 ? -17.375 -18.312 -6.547 1 98.69 117 HIS B C 1
ATOM 2228 O O . HIS B 1 117 ? -18.453 -18.141 -5.965 1 98.69 117 HIS B O 1
ATOM 2234 N N . LEU B 1 118 ? -16.453 -17.359 -6.672 1 98.44 118 LEU B N 1
ATOM 2235 C CA . LEU B 1 118 ? -16.734 -16.016 -6.168 1 98.44 118 LEU B CA 1
ATOM 2236 C C . LEU B 1 118 ? -17.969 -15.422 -6.863 1 98.44 118 LEU B C 1
ATOM 2238 O O . LEU B 1 118 ? -18.828 -14.82 -6.215 1 98.44 118 LEU B O 1
ATOM 2242 N N . ILE B 1 119 ? -18.031 -15.602 -8.219 1 98.38 119 ILE B N 1
ATOM 2243 C CA . ILE B 1 119 ? -19.141 -15.062 -8.992 1 98.38 119 ILE B CA 1
ATOM 2244 C C . ILE B 1 119 ? -20.453 -15.688 -8.516 1 98.38 119 ILE B C 1
ATOM 2246 O O . ILE B 1 119 ? -21.484 -15.023 -8.484 1 98.38 119 ILE B O 1
ATOM 2250 N N . GLN B 1 120 ? -20.438 -16.891 -8.039 1 97.81 120 GLN B N 1
ATOM 2251 C CA . GLN B 1 120 ? -21.609 -17.609 -7.594 1 97.81 120 GLN B CA 1
ATOM 2252 C C . GLN B 1 120 ? -21.875 -17.391 -6.105 1 97.81 120 GLN B C 1
ATOM 2254 O O . GLN B 1 120 ? -22.812 -17.953 -5.539 1 97.81 120 GLN B O 1
ATOM 2259 N N . GLY B 1 121 ? -21.016 -16.656 -5.457 1 96.88 121 GLY B N 1
ATOM 2260 C CA . GLY B 1 121 ? -21.188 -16.406 -4.035 1 96.88 121 GLY B CA 1
ATOM 2261 C C . GLY B 1 121 ? -20.703 -17.547 -3.166 1 96.88 121 GLY B C 1
ATOM 2262 O O . GLY B 1 121 ? -21.094 -17.656 -1.998 1 96.88 121 GLY B O 1
ATOM 2263 N N . GLU B 1 122 ? -19.922 -18.375 -3.729 1 98 122 GLU B N 1
ATOM 2264 C CA . GLU B 1 122 ? -19.391 -19.547 -3.033 1 98 122 GLU B CA 1
ATOM 2265 C C . GLU B 1 122 ? -18 -19.281 -2.469 1 98 122 GLU B C 1
ATOM 2267 O O . GLU B 1 122 ? -17.016 -19.875 -2.926 1 98 122 GLU B O 1
ATOM 2272 N N . TYR B 1 123 ? -17.922 -18.531 -1.438 1 97.69 123 TYR B N 1
ATOM 2273 C CA . TYR B 1 123 ? -16.656 -18.016 -0.913 1 97.69 123 TYR B CA 1
ATOM 2274 C C . TYR B 1 123 ? -15.812 -19.141 -0.33 1 97.69 123 TYR B C 1
ATOM 2276 O O . TYR B 1 123 ? -14.602 -19.188 -0.547 1 97.69 123 TYR B O 1
ATOM 2284 N N . GLN B 1 124 ? -16.469 -20.031 0.454 1 97.94 124 GLN B N 1
ATOM 2285 C CA . GLN B 1 124 ? -15.711 -21.141 1.035 1 97.94 124 GLN B CA 1
ATOM 2286 C C . GLN B 1 124 ? -15.109 -22.031 -0.052 1 97.94 124 GLN B C 1
ATOM 2288 O O . GLN B 1 124 ? -13.938 -22.406 0.026 1 97.94 124 GLN B O 1
ATOM 2293 N N . GLN B 1 125 ? -15.906 -22.297 -1.015 1 98.56 125 GLN B N 1
ATOM 2294 C CA . GLN B 1 125 ? -15.43 -23.125 -2.123 1 98.56 125 GLN B CA 1
ATOM 2295 C C . GLN B 1 125 ? -14.297 -22.422 -2.871 1 98.56 125 GLN B C 1
ATOM 2297 O O . GLN B 1 125 ? -13.375 -23.094 -3.365 1 98.56 125 GLN B O 1
ATOM 2302 N N . SER B 1 126 ? -14.398 -21.094 -3.016 1 98.62 126 SER B N 1
ATOM 2303 C CA . SER B 1 126 ? -13.32 -20.328 -3.637 1 98.62 126 SER B CA 1
ATOM 2304 C C . SER B 1 126 ? -12.016 -20.5 -2.863 1 98.62 126 SER B C 1
ATOM 2306 O O . SER B 1 126 ? -10.953 -20.703 -3.457 1 98.62 126 SER B O 1
ATOM 2308 N N . CYS B 1 127 ? -12.07 -20.438 -1.536 1 98.62 127 CYS B N 1
ATOM 2309 C CA . CYS B 1 127 ? -10.891 -20.641 -0.703 1 98.62 127 CYS B CA 1
ATOM 2310 C C . CYS B 1 127 ? -10.336 -22.047 -0.881 1 98.62 127 CYS B C 1
ATOM 2312 O O . CYS B 1 127 ? -9.125 -22.219 -1.012 1 98.62 127 CYS B O 1
ATOM 2314 N N . ASP B 1 128 ? -11.227 -23 -0.933 1 98.62 128 ASP B N 1
ATOM 2315 C CA . ASP B 1 128 ? -10.812 -24.391 -1.059 1 98.62 128 ASP B CA 1
ATOM 2316 C C . ASP B 1 128 ? -10.102 -24.625 -2.393 1 98.62 128 ASP B C 1
ATOM 2318 O O . ASP B 1 128 ? -9.18 -25.438 -2.473 1 98.62 128 ASP B O 1
ATOM 2322 N N . ALA B 1 129 ? -10.523 -23.938 -3.426 1 98.56 129 ALA B N 1
ATOM 2323 C CA . ALA B 1 129 ? -9.977 -24.094 -4.77 1 98.56 129 ALA B CA 1
ATOM 2324 C C . ALA B 1 129 ? -8.516 -23.656 -4.832 1 98.56 129 ALA B C 1
ATOM 2326 O O . ALA B 1 129 ? -7.805 -23.984 -5.781 1 98.56 129 ALA B O 1
ATOM 2327 N N . LEU B 1 130 ? -8 -22.906 -3.822 1 98.25 130 LEU B N 1
ATOM 2328 C CA . LEU B 1 130 ? -6.605 -22.484 -3.754 1 98.25 130 LEU B CA 1
ATOM 2329 C C . LEU B 1 130 ? -5.684 -23.703 -3.654 1 98.25 130 LEU B C 1
ATOM 2331 O O . LEU B 1 130 ? -4.488 -23.594 -3.939 1 98.25 130 LEU B O 1
ATOM 2335 N N . LEU B 1 131 ? -6.277 -24.828 -3.275 1 97.69 131 LEU B N 1
ATOM 2336 C CA . LEU B 1 131 ? -5.457 -26.016 -3.012 1 97.69 131 LEU B CA 1
ATOM 2337 C C . LEU B 1 131 ? -5.59 -27.031 -4.137 1 97.69 131 LEU B C 1
ATOM 2339 O O . LEU B 1 131 ? -5.176 -28.188 -3.988 1 97.69 131 LEU B O 1
ATOM 2343 N N . LEU B 1 132 ? -6.23 -26.688 -5.203 1 97.19 132 LEU B N 1
ATOM 2344 C CA . LEU B 1 132 ? -6.375 -27.609 -6.324 1 97.19 132 LEU B CA 1
ATOM 2345 C C . LEU B 1 132 ? -5.012 -28.047 -6.844 1 97.19 132 LEU B C 1
ATOM 2347 O O . LEU B 1 132 ? -4.051 -27.281 -6.812 1 97.19 132 LEU B O 1
ATOM 2351 N N . PRO B 1 133 ? -4.898 -29.219 -7.41 1 94.88 133 PRO B N 1
ATOM 2352 C CA . PRO B 1 133 ? -3.613 -29.812 -7.773 1 94.88 133 PRO B CA 1
ATOM 2353 C C . PRO B 1 133 ? -2.842 -28.984 -8.797 1 94.88 133 PRO B C 1
ATOM 2355 O O . PRO B 1 133 ? -1.609 -28.953 -8.766 1 94.88 133 PRO B O 1
ATOM 2358 N N . GLU B 1 134 ? -3.545 -28.344 -9.656 1 93.62 134 GLU B N 1
ATOM 2359 C CA . GLU B 1 134 ? -2.867 -27.594 -10.703 1 93.62 134 GLU B CA 1
ATOM 2360 C C . GLU B 1 134 ? -2.074 -26.438 -10.125 1 93.62 134 GLU B C 1
ATOM 2362 O O . GLU B 1 134 ? -1.176 -25.891 -10.781 1 93.62 134 GLU B O 1
ATOM 2367 N N . TYR B 1 135 ? -2.383 -26.047 -8.836 1 94.12 135 TYR B N 1
ATOM 2368 C CA . TYR B 1 135 ? -1.698 -24.891 -8.25 1 94.12 135 TYR B CA 1
ATOM 2369 C C . TYR B 1 135 ? -0.586 -25.359 -7.309 1 94.12 135 TYR B C 1
ATOM 2371 O O . TYR B 1 135 ? 0.004 -24.531 -6.594 1 94.12 135 TYR B O 1
ATOM 2379 N N . ARG B 1 136 ? -0.273 -26.609 -7.301 1 92.75 136 ARG B N 1
ATOM 2380 C CA . ARG B 1 136 ? 0.832 -27.156 -6.516 1 92.75 136 ARG B CA 1
ATOM 2381 C C . ARG B 1 136 ? 1.782 -27.969 -7.395 1 92.75 136 ARG B C 1
ATOM 2383 O O . ARG B 1 136 ? 2.564 -28.781 -6.895 1 92.75 136 ARG B O 1
ATOM 2390 N N . THR B 1 137 ? 1.642 -27.828 -8.656 1 92.31 137 THR B N 1
ATOM 2391 C CA . THR B 1 137 ? 2.504 -28.531 -9.602 1 92.31 137 THR B CA 1
ATOM 2392 C C . THR B 1 137 ? 3.402 -27.547 -10.352 1 92.31 137 THR B C 1
ATOM 2394 O O . THR B 1 137 ? 2.93 -26.531 -10.859 1 92.31 137 THR B O 1
ATOM 2397 N N . VAL B 1 138 ? 4.652 -27.812 -10.32 1 88.25 138 VAL B N 1
ATOM 2398 C CA . VAL B 1 138 ? 5.629 -27.031 -11.07 1 88.25 138 VAL B CA 1
ATOM 2399 C C . VAL B 1 138 ? 6.43 -27.938 -11.992 1 88.25 138 VAL B C 1
ATOM 2401 O O . VAL B 1 138 ? 7.078 -28.891 -11.531 1 88.25 138 VAL B O 1
ATOM 2404 N N . ALA B 1 139 ? 6.355 -27.562 -13.305 1 88.88 139 ALA B N 1
ATOM 2405 C CA . ALA B 1 139 ? 7.086 -28.344 -14.297 1 88.88 139 ALA B CA 1
ATOM 2406 C C . ALA B 1 139 ? 6.816 -29.844 -14.125 1 88.88 139 ALA B C 1
ATOM 2408 O O . ALA B 1 139 ? 7.754 -30.641 -14.062 1 88.88 139 ALA B O 1
ATOM 2409 N N . GLY B 1 140 ? 5.609 -30.188 -13.828 1 91.5 140 GLY B N 1
ATOM 2410 C CA . GLY B 1 140 ? 5.176 -31.578 -13.781 1 91.5 140 GLY B CA 1
ATOM 2411 C C . GLY B 1 140 ? 5.414 -32.219 -12.43 1 91.5 140 GLY B C 1
ATOM 2412 O O . GLY B 1 140 ? 5.066 -33.406 -12.227 1 91.5 140 GLY B O 1
ATOM 2413 N N . TYR B 1 141 ? 6.035 -31.516 -11.531 1 94.25 141 TYR B N 1
ATOM 2414 C CA . TYR B 1 141 ? 6.332 -32.062 -10.211 1 94.25 141 TYR B CA 1
ATOM 2415 C C . TYR B 1 141 ? 5.32 -31.562 -9.18 1 94.25 141 TYR B C 1
ATOM 2417 O O . TYR B 1 141 ? 5 -30.375 -9.125 1 94.25 141 TYR B O 1
ATOM 2425 N N . ASP B 1 142 ? 4.828 -32.469 -8.398 1 96.38 142 ASP B N 1
ATOM 2426 C CA . ASP B 1 142 ? 3.912 -32.125 -7.312 1 96.38 142 ASP B CA 1
ATOM 2427 C C . ASP B 1 142 ? 4.664 -31.531 -6.133 1 96.38 142 ASP B C 1
ATOM 2429 O O . ASP B 1 142 ? 5.328 -32.25 -5.379 1 96.38 142 ASP B O 1
ATOM 2433 N N . CYS B 1 143 ? 4.422 -30.312 -5.832 1 95.88 143 CYS B N 1
ATOM 2434 C CA . CYS B 1 143 ? 5.18 -29.562 -4.84 1 95.88 143 CYS B CA 1
ATOM 2435 C C . CYS B 1 143 ? 4.727 -29.906 -3.428 1 95.88 143 CYS B C 1
ATOM 2437 O O . CYS B 1 143 ? 5.391 -29.562 -2.453 1 95.88 143 CYS B O 1
ATOM 2439 N N . SER B 1 144 ? 3.686 -30.562 -3.346 1 95.69 144 SER B N 1
ATOM 2440 C CA . SER B 1 144 ? 3.195 -30.953 -2.025 1 95.69 144 SER B CA 1
ATOM 2441 C C . SER B 1 144 ? 3.893 -32.219 -1.519 1 95.69 144 SER B C 1
ATOM 2443 O O . SER B 1 144 ? 3.623 -32.656 -0.407 1 95.69 144 SER B O 1
ATOM 2445 N N . THR B 1 145 ? 4.715 -32.75 -2.453 1 95 145 THR B N 1
ATOM 2446 C CA . THR B 1 145 ? 5.484 -33.906 -1.98 1 95 145 THR B CA 1
ATOM 2447 C C . THR B 1 145 ? 6.277 -33.562 -0.729 1 95 145 THR B C 1
ATOM 2449 O O . THR B 1 145 ? 7.113 -32.625 -0.756 1 95 145 THR B O 1
ATOM 2452 N N . PRO B 1 146 ? 5.961 -34.25 0.339 1 91.69 146 PRO B N 1
ATOM 2453 C CA . PRO B 1 146 ? 6.574 -33.875 1.609 1 91.69 146 PRO B CA 1
ATOM 2454 C C . PRO B 1 146 ? 8.102 -33.844 1.544 1 91.69 146 PRO B C 1
ATOM 2456 O O . PRO B 1 146 ? 8.719 -34.75 1 1 91.69 146 PRO B O 1
ATOM 2459 N N . GLY B 1 147 ? 8.688 -32.812 1.96 1 88.94 147 GLY B N 1
ATOM 2460 C CA . GLY B 1 147 ? 10.125 -32.688 2.152 1 88.94 147 GLY B CA 1
ATOM 2461 C C . GLY B 1 147 ? 10.883 -32.438 0.865 1 88.94 147 GLY B C 1
ATOM 2462 O O . GLY B 1 147 ? 12.109 -32.344 0.867 1 88.94 147 GLY B O 1
ATOM 2463 N N . ASN B 1 148 ? 10.148 -32.188 -0.229 1 90.44 148 ASN B N 1
ATOM 2464 C CA . ASN B 1 148 ? 10.898 -31.969 -1.46 1 90.44 148 ASN B CA 1
ATOM 2465 C C . ASN B 1 148 ? 11.633 -30.625 -1.423 1 90.44 148 ASN B C 1
ATOM 2467 O O . ASN B 1 148 ? 11.18 -29.688 -0.783 1 90.44 148 ASN B O 1
ATOM 2471 N N . LYS B 1 149 ? 12.75 -30.641 -2.012 1 89.75 149 LYS B N 1
ATOM 2472 C CA . LYS B 1 149 ? 13.57 -29.438 -2.025 1 89.75 149 LYS B CA 1
ATOM 2473 C C . LYS B 1 149 ? 13.414 -28.688 -3.344 1 89.75 149 LYS B C 1
ATOM 2475 O O . LYS B 1 149 ? 14.055 -27.656 -3.551 1 89.75 149 LYS B O 1
ATOM 2480 N N . ARG B 1 150 ? 12.617 -29.203 -4.156 1 88.12 150 ARG B N 1
ATOM 2481 C CA . ARG B 1 150 ? 12.453 -28.625 -5.488 1 88.12 150 ARG B CA 1
ATOM 2482 C C . ARG B 1 150 ? 11.531 -27.422 -5.449 1 88.12 150 ARG B C 1
ATOM 2484 O O . ARG B 1 150 ? 11.875 -26.344 -5.965 1 88.12 150 ARG B O 1
ATOM 2491 N N . CYS B 1 151 ? 10.391 -27.562 -4.816 1 91.88 151 CYS B N 1
ATOM 2492 C CA . CYS B 1 151 ? 9.398 -26.484 -4.879 1 91.88 151 CYS B CA 1
ATOM 2493 C C . CYS B 1 151 ? 8.453 -26.547 -3.688 1 91.88 151 CYS B C 1
ATOM 2495 O O . CYS B 1 151 ? 7.273 -26.219 -3.811 1 91.88 151 CYS B O 1
ATOM 2497 N N . TYR B 1 152 ? 8.883 -27.078 -2.578 1 92.88 152 TYR B N 1
ATOM 2498 C CA . TYR B 1 152 ? 8.016 -27.25 -1.414 1 92.88 152 TYR B CA 1
ATOM 2499 C C . TYR B 1 152 ? 7.445 -25.906 -0.967 1 92.88 152 TYR B C 1
ATOM 2501 O O . TYR B 1 152 ? 6.336 -25.844 -0.436 1 92.88 152 TYR B O 1
ATOM 2509 N N . GLY B 1 153 ? 8.125 -24.828 -1.163 1 89.94 153 GLY B N 1
ATOM 2510 C CA . GLY B 1 153 ? 7.656 -23.5 -0.813 1 89.94 153 GLY B CA 1
ATOM 2511 C C . GLY B 1 153 ? 6.367 -23.109 -1.519 1 89.94 153 GLY B C 1
ATOM 2512 O O . GLY B 1 153 ? 5.547 -22.375 -0.97 1 89.94 153 GLY B O 1
ATOM 2513 N N . VAL B 1 154 ? 6.254 -23.641 -2.736 1 90.12 154 VAL B N 1
ATOM 2514 C CA . VAL B 1 154 ? 5.031 -23.391 -3.494 1 90.12 1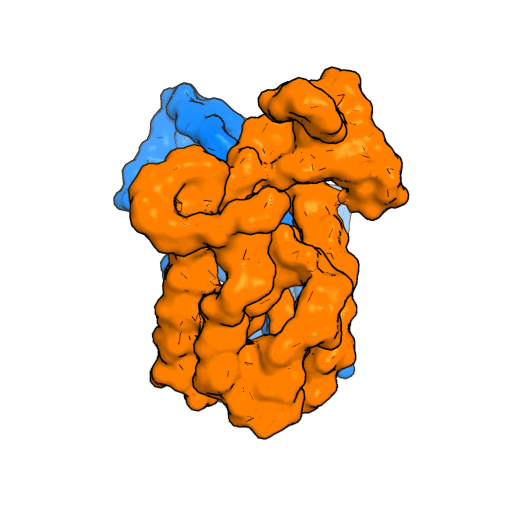54 VAL B CA 1
ATOM 2515 C C . VAL B 1 154 ? 3.832 -23.969 -2.75 1 90.12 154 VAL B C 1
ATOM 2517 O O . VAL B 1 154 ? 2.795 -23.312 -2.621 1 90.12 154 VAL B O 1
ATOM 2520 N N . TRP B 1 155 ? 4.004 -25.094 -2.227 1 94.44 155 TRP B N 1
ATOM 2521 C CA . TRP B 1 155 ? 2.938 -25.781 -1.502 1 94.44 155 TRP B CA 1
ATOM 2522 C C . TRP B 1 155 ? 2.645 -25.078 -0.177 1 94.44 155 TRP B C 1
ATOM 2524 O O . TRP B 1 155 ? 1.482 -24.875 0.182 1 94.44 155 TRP B O 1
ATOM 2534 N N . LEU B 1 156 ? 3.658 -24.688 0.542 1 93.5 156 LEU B N 1
ATOM 2535 C CA . LEU B 1 156 ? 3.469 -23.984 1.81 1 93.5 156 LEU B CA 1
ATOM 2536 C C . LEU B 1 156 ? 2.709 -22.688 1.603 1 93.5 156 LEU B C 1
ATOM 2538 O O . LEU B 1 156 ? 1.839 -22.328 2.402 1 93.5 156 LEU B O 1
ATOM 2542 N N . ARG B 1 157 ? 3.043 -22.016 0.531 1 92 157 ARG B N 1
ATOM 2543 C CA . ARG B 1 157 ? 2.369 -20.766 0.227 1 92 157 ARG B CA 1
ATOM 2544 C C . ARG B 1 157 ? 0.897 -21 -0.101 1 92 157 ARG B C 1
ATOM 2546 O O . ARG B 1 157 ? 0.032 -20.219 0.322 1 92 157 ARG B O 1
ATOM 2553 N N . ALA B 1 158 ? 0.645 -22.016 -0.875 1 94.88 158 ALA B N 1
ATOM 2554 C CA . ALA B 1 158 ? -0.739 -22.359 -1.188 1 94.88 158 ALA B CA 1
ATOM 2555 C C . ALA B 1 158 ? -1.531 -22.656 0.081 1 94.88 158 ALA B C 1
ATOM 2557 O O . ALA B 1 158 ? -2.662 -22.188 0.238 1 94.88 158 ALA B O 1
ATOM 2558 N N . GLN B 1 159 ? -0.936 -23.344 1.011 1 96.62 159 GLN B N 1
ATOM 2559 C CA . GLN B 1 159 ? -1.579 -23.672 2.279 1 96.62 159 GLN B CA 1
ATOM 2560 C C . GLN B 1 159 ? -1.826 -22.406 3.111 1 96.62 159 GLN B C 1
ATOM 2562 O O . GLN B 1 159 ? -2.893 -22.266 3.711 1 96.62 159 GLN B O 1
ATOM 2567 N N . GLN B 1 160 ? -0.84 -21.625 3.164 1 95.62 160 GLN B N 1
ATOM 2568 C CA . GLN B 1 160 ? -0.984 -20.391 3.918 1 95.62 160 GLN B CA 1
ATOM 2569 C C . GLN B 1 160 ? -2.109 -19.531 3.35 1 95.62 160 GLN B C 1
ATOM 2571 O O . GLN B 1 160 ? -2.92 -18.984 4.102 1 95.62 160 GLN B O 1
ATOM 2576 N N . ARG B 1 161 ? -2.174 -19.391 2.023 1 96.44 161 ARG B N 1
ATOM 2577 C CA . ARG B 1 161 ? -3.232 -18.625 1.375 1 96.44 161 ARG B CA 1
ATOM 2578 C C . ARG B 1 161 ? -4.605 -19.188 1.718 1 96.44 161 ARG B C 1
ATOM 2580 O O . ARG B 1 161 ? -5.543 -18.438 1.999 1 96.44 161 ARG B O 1
ATOM 2587 N N . HIS B 1 162 ? -4.621 -20.5 1.637 1 98 162 HIS B N 1
ATOM 2588 C CA . HIS B 1 162 ? -5.887 -21.141 1.966 1 98 162 HIS B CA 1
ATOM 2589 C C . HIS B 1 162 ? -6.312 -20.828 3.395 1 98 162 HIS B C 1
ATOM 2591 O O . HIS B 1 162 ? -7.465 -20.469 3.635 1 98 162 HIS B O 1
ATOM 2597 N N . ARG B 1 163 ? -5.402 -20.938 4.383 1 97.75 163 ARG B N 1
ATOM 2598 C CA . ARG B 1 163 ? -5.703 -20.625 5.777 1 97.75 163 ARG B CA 1
ATOM 2599 C C . ARG B 1 163 ? -6.141 -19.188 5.945 1 97.75 163 ARG B C 1
ATOM 2601 O O . ARG B 1 163 ? -7.137 -18.906 6.613 1 97.75 163 ARG B O 1
ATOM 2608 N N . ASP B 1 164 ? -5.375 -18.281 5.344 1 96.69 164 ASP B N 1
ATOM 2609 C CA . ASP B 1 164 ? -5.703 -16.859 5.426 1 96.69 164 ASP B CA 1
ATOM 2610 C C . ASP B 1 164 ? -7.074 -16.578 4.812 1 96.69 164 ASP B C 1
ATOM 2612 O O . ASP B 1 164 ? -7.82 -15.734 5.316 1 96.69 164 ASP B O 1
ATOM 2616 N N . CYS B 1 165 ? -7.332 -17.25 3.709 1 97.56 165 CYS B N 1
ATOM 2617 C CA . CYS B 1 165 ? -8.617 -17.094 3.033 1 97.56 165 CYS B CA 1
ATOM 2618 C C . CYS B 1 165 ? -9.766 -17.5 3.947 1 97.56 165 CYS B C 1
ATOM 2620 O O . CYS B 1 165 ? -10.742 -16.766 4.086 1 97.56 165 CYS B O 1
ATOM 2622 N N . LEU B 1 166 ? -9.656 -18.609 4.629 1 97.31 166 LEU B N 1
ATOM 2623 C CA . LEU B 1 166 ? -10.695 -19.094 5.535 1 97.31 166 LEU B CA 1
ATOM 2624 C C . LEU B 1 166 ? -10.844 -18.156 6.73 1 97.31 166 LEU B C 1
ATOM 2626 O O . LEU B 1 166 ? -11.961 -17.875 7.168 1 97.31 166 LEU B O 1
ATOM 2630 N N . ASP B 1 167 ? -9.727 -17.734 7.188 1 95.06 167 ASP B N 1
ATOM 2631 C CA . ASP B 1 167 ? -9.758 -16.797 8.312 1 95.06 167 ASP B CA 1
ATOM 2632 C C . ASP B 1 167 ? -10.492 -15.516 7.938 1 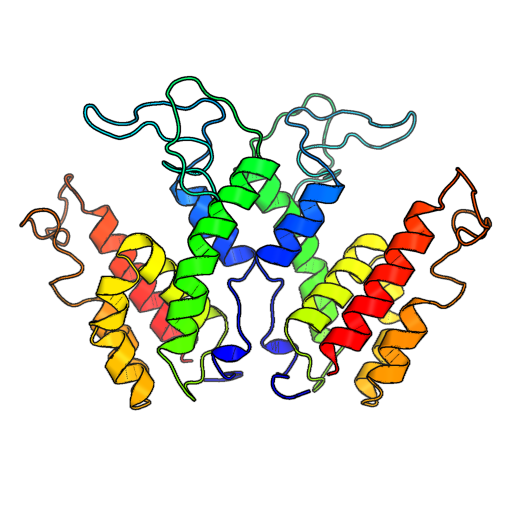95.06 167 ASP B C 1
ATOM 2634 O O . ASP B 1 167 ? -11.172 -14.914 8.773 1 95.06 167 ASP B O 1
ATOM 2638 N N . ALA B 1 168 ? -10.297 -15.062 6.715 1 92.88 168 ALA B N 1
ATOM 2639 C CA . ALA B 1 168 ? -10.883 -13.805 6.258 1 92.88 168 ALA B CA 1
ATOM 2640 C C . ALA B 1 168 ? -12.398 -13.922 6.113 1 92.88 168 ALA B C 1
ATOM 2642 O O . ALA B 1 168 ? -13.102 -12.914 6.016 1 92.88 168 ALA B O 1
ATOM 2643 N N . LEU B 1 169 ? -12.977 -15.164 5.996 1 91.25 169 LEU B N 1
ATOM 2644 C CA . LEU B 1 169 ? -14.414 -15.375 5.883 1 91.25 169 LEU B CA 1
ATOM 2645 C C . LEU B 1 169 ? -15.094 -15.234 7.242 1 91.25 169 LEU B C 1
ATOM 2647 O O . LEU B 1 169 ? -16.297 -15.023 7.316 1 91.25 169 LEU B O 1
ATOM 2651 N N . ASN B 1 170 ? -14.367 -15.414 8.289 1 78.56 170 ASN B N 1
ATOM 2652 C CA . ASN B 1 170 ? -14.93 -15.422 9.641 1 78.56 170 ASN B CA 1
ATOM 2653 C C . ASN B 1 170 ? -14.875 -14.031 10.273 1 78.56 170 ASN B C 1
ATOM 2655 O O . ASN B 1 170 ? -15.773 -13.648 11.016 1 78.56 170 ASN B O 1
#